Protein AF-A0A6G6K6W7-F1 (afdb_monomer_lite)

Radius of gyration: 17.59 Å; chains: 1; bounding box: 42×27×46 Å

Secondary structure (DSSP, 8-state):
--HHHHHHHHHHHHHTT--EEEE--BPPPHHHHHHHHHHHTSPPPHHHHHHHHHT-BT-EEEEEPTTT--EEEEEPPPHHHHHHHHHHHHHHHHHHHHHTTT-HHHHHHHHHHTTEEEEEE-SSSSEEEEEETTT--EEEEETTGGG-GGGGG-EEESSHHHHHHHHGGGTTPPPB-TTS-B--HHHHHTT--SB----GGGS-GGG-------

Foldseek 3Di:
DQVVLLVLLQVLCVVLVWHKDKDAAAADDPVVQVVLCVLLVARDDPQNNCCCRPRHFPIKMWIADPPPRDIDIDFWHGSVCQNVLSVVLLVVLVVQCVVVVVPPLSVVLSVQSSQWGFTADFDPASWGWTQRRVQQFTAIDHPPCVVQVQLSQETAGSHPSRNSNLCSQQSVAAWADPVGHGDGVVNVSSPDGHYDDSDCSRGDPSSGDPPPDD

Structure (mmCIF, N/CA/C/O backbone):
data_AF-A0A6G6K6W7-F1
#
_entry.id   AF-A0A6G6K6W7-F1
#
loop_
_atom_site.group_PDB
_atom_site.id
_atom_site.type_symbol
_atom_site.label_atom_id
_atom_site.label_alt_id
_atom_site.label_comp_id
_atom_site.label_asym_id
_atom_site.label_entity_id
_atom_site.label_seq_id
_atom_site.pdbx_PDB_ins_code
_atom_site.Cartn_x
_atom_site.Cartn_y
_atom_site.Cartn_z
_atom_site.occupancy
_atom_site.B_iso_or_equiv
_atom_site.auth_seq_id
_atom_site.auth_comp_id
_atom_site.auth_asym_id
_atom_site.auth_atom_id
_atom_site.pdbx_PDB_model_num
ATOM 1 N N . MET A 1 1 ? -16.291 -4.662 0.331 1.00 87.19 1 MET A N 1
ATOM 2 C CA . MET A 1 1 ? -16.871 -3.875 1.429 1.00 87.19 1 MET A CA 1
ATOM 3 C C . MET A 1 1 ? -15.844 -3.817 2.538 1.00 87.19 1 MET A C 1
ATOM 5 O O . MET A 1 1 ? -15.543 -4.861 3.109 1.00 87.19 1 MET A O 1
ATOM 9 N N . TYR A 1 2 ? -15.255 -2.645 2.743 1.00 93.69 2 TYR A N 1
ATOM 10 C CA . TYR A 1 2 ? -14.164 -2.352 3.667 1.00 93.69 2 TYR A CA 1
ATOM 11 C C . TYR A 1 2 ? -14.642 -1.709 4.971 1.00 93.69 2 TYR A C 1
ATOM 13 O O . TYR A 1 2 ? -14.068 -1.983 6.025 1.00 93.69 2 TYR A O 1
ATOM 21 N N . LEU A 1 3 ? -15.714 -0.910 4.929 1.00 91.56 3 LEU A N 1
ATOM 22 C CA . LEU A 1 3 ? -16.216 -0.164 6.088 1.00 91.56 3 LEU A CA 1
ATOM 23 C C . LEU A 1 3 ? -16.461 -1.038 7.338 1.00 91.56 3 LEU A C 1
ATOM 25 O O . LEU A 1 3 ? -16.072 -0.617 8.427 1.00 91.56 3 LEU A O 1
ATOM 29 N N . PRO A 1 4 ? -16.993 -2.279 7.232 1.00 94.12 4 PRO A N 1
ATOM 30 C CA . PRO A 1 4 ? -17.193 -3.130 8.405 1.00 94.12 4 PRO A CA 1
ATOM 31 C C . PRO A 1 4 ? -15.915 -3.444 9.199 1.00 94.12 4 PRO A C 1
ATOM 33 O O . PRO A 1 4 ? -16.001 -3.685 10.403 1.00 94.12 4 PRO A O 1
ATOM 36 N N . TYR A 1 5 ? -14.740 -3.451 8.557 1.00 94.75 5 TYR A N 1
ATOM 37 C CA . TYR A 1 5 ? -13.463 -3.696 9.235 1.00 94.75 5 TYR A CA 1
ATOM 38 C C . TYR A 1 5 ? -13.049 -2.504 10.104 1.00 94.75 5 TYR A C 1
ATOM 40 O O . TYR A 1 5 ? -12.635 -2.697 11.248 1.00 94.75 5 TYR A O 1
ATOM 48 N N . PHE A 1 6 ? -13.220 -1.286 9.588 1.00 94.81 6 PHE A N 1
ATOM 49 C CA . PHE A 1 6 ? -12.933 -0.044 10.308 1.00 94.81 6 PHE A CA 1
ATOM 50 C C . PHE A 1 6 ? -13.916 0.183 11.454 1.00 94.81 6 PHE A C 1
ATOM 52 O O . PHE A 1 6 ? -13.496 0.424 12.583 1.00 94.81 6 PHE A O 1
ATOM 59 N N . ASP A 1 7 ? -15.211 -0.026 11.213 1.00 94.19 7 ASP A N 1
ATOM 60 C CA . ASP A 1 7 ? -16.241 0.018 12.255 1.00 94.19 7 ASP A CA 1
ATOM 61 C C . ASP A 1 7 ? -15.946 -0.961 13.399 1.00 94.19 7 ASP A C 1
ATOM 63 O O . ASP A 1 7 ? -16.126 -0.637 14.575 1.00 94.19 7 ASP A O 1
ATOM 67 N N . ALA A 1 8 ? -15.526 -2.186 13.069 1.00 94.25 8 ALA A N 1
ATOM 68 C CA . ALA A 1 8 ? -15.216 -3.200 14.071 1.00 94.25 8 ALA A CA 1
ATOM 69 C C . ALA A 1 8 ? -13.984 -2.824 14.905 1.00 94.25 8 ALA A C 1
ATOM 71 O O . ALA A 1 8 ? -13.989 -3.056 16.117 1.00 94.25 8 ALA A O 1
ATOM 72 N N . ALA A 1 9 ? -12.959 -2.241 14.276 1.00 94.00 9 ALA A N 1
ATOM 73 C CA . ALA A 1 9 ? -11.779 -1.726 14.962 1.00 94.00 9 ALA A CA 1
ATOM 74 C C . ALA A 1 9 ? -12.131 -0.533 15.868 1.00 94.00 9 ALA A C 1
ATOM 76 O O . ALA A 1 9 ? -11.807 -0.574 17.053 1.00 94.00 9 ALA A O 1
ATOM 77 N N . SER A 1 10 ? -12.882 0.458 15.367 1.00 94.00 10 SER A N 1
ATOM 78 C CA . SER A 1 10 ? -13.323 1.633 16.144 1.00 94.00 10 SER A CA 1
ATOM 79 C C . SER A 1 10 ? -14.094 1.216 17.392 1.00 94.00 10 SER A C 1
ATOM 81 O O . SER A 1 10 ? -13.732 1.567 18.511 1.00 94.00 10 SER A O 1
ATOM 83 N N . ARG A 1 11 ? -15.096 0.338 17.240 1.00 94.31 11 ARG A N 1
ATOM 84 C CA . ARG A 1 11 ? -15.881 -0.161 18.383 1.00 94.31 11 ARG A CA 1
ATOM 85 C C . ARG A 1 11 ? -15.040 -0.928 19.399 1.00 94.31 11 ARG A C 1
ATOM 87 O O . ARG A 1 11 ? -15.410 -0.978 20.571 1.00 94.31 11 ARG A O 1
ATOM 94 N N . PHE A 1 12 ? -13.982 -1.610 18.964 1.00 93.38 12 PHE A N 1
ATOM 95 C CA . PHE A 1 12 ? -13.078 -2.295 19.883 1.00 93.38 12 PHE A CA 1
ATOM 96 C C . PHE A 1 12 ? -12.219 -1.291 20.659 1.00 93.38 12 PHE A C 1
ATOM 98 O O . PHE A 1 12 ? -12.150 -1.395 21.883 1.00 93.38 12 PHE A O 1
ATOM 105 N N . LEU A 1 13 ? -11.628 -0.305 19.978 1.00 90.75 13 LEU A N 1
ATOM 106 C CA . LEU A 1 13 ? -10.843 0.759 20.610 1.00 90.75 13 LEU A CA 1
ATOM 107 C C . LEU A 1 13 ? -11.689 1.543 21.622 1.00 90.75 13 LEU A C 1
ATOM 109 O O . LEU A 1 13 ? -11.300 1.662 22.784 1.00 90.75 13 LEU A O 1
ATOM 113 N N . GLU A 1 14 ? -12.902 1.945 21.238 1.00 92.00 14 GLU A N 1
ATOM 114 C CA . GLU A 1 14 ? -13.843 2.658 22.109 1.00 92.00 14 GLU A CA 1
ATOM 115 C C . GLU A 1 14 ? -14.190 1.858 23.375 1.00 92.00 14 GLU A C 1
ATOM 117 O O . GLU A 1 14 ? -14.193 2.403 24.481 1.00 92.00 14 GLU A O 1
ATOM 122 N N . LYS A 1 15 ? -14.439 0.545 23.251 1.00 91.69 15 LYS A N 1
ATOM 123 C CA . LYS A 1 15 ? -14.686 -0.345 24.406 1.00 91.69 15 LYS A CA 1
ATOM 124 C C . LYS A 1 15 ? -13.481 -0.461 25.335 1.00 91.69 15 LYS A C 1
ATOM 126 O O . LYS A 1 15 ? -13.661 -0.685 26.530 1.00 91.69 15 LYS A O 1
ATOM 131 N N . SER A 1 16 ? -12.283 -0.313 24.785 1.00 88.00 16 SER A N 1
ATOM 132 C CA . SER A 1 16 ? -11.017 -0.305 25.517 1.00 88.00 16 SER A CA 1
ATOM 133 C C . SER A 1 16 ? -10.668 1.077 26.085 1.00 88.00 16 SER A C 1
ATOM 135 O O . SER A 1 16 ? -9.621 1.229 26.710 1.00 88.00 16 SER A O 1
ATOM 137 N N . GLY A 1 17 ? -11.540 2.078 25.910 1.00 90.12 17 GLY A N 1
ATOM 138 C CA . GLY A 1 17 ? -11.331 3.440 26.402 1.00 90.12 17 GLY A CA 1
ATOM 139 C C . GLY A 1 17 ? -10.381 4.276 25.542 1.00 90.12 17 GLY A C 1
ATOM 140 O O . GLY A 1 17 ? -9.878 5.285 26.027 1.00 90.12 17 GLY A O 1
ATOM 141 N N . ILE A 1 18 ? -10.135 3.864 24.296 1.00 89.12 18 ILE A N 1
ATOM 142 C CA . ILE A 1 18 ? -9.300 4.571 23.322 1.00 89.12 18 ILE A CA 1
ATOM 143 C C . ILE A 1 18 ? -10.234 5.225 22.297 1.00 89.12 18 ILE A C 1
ATOM 145 O O . ILE A 1 18 ? -10.876 4.509 21.525 1.00 89.12 18 ILE A O 1
ATOM 149 N N . PRO A 1 19 ? -10.366 6.561 22.286 1.00 90.94 19 PRO A N 1
ATOM 150 C CA . PRO A 1 19 ? -11.133 7.249 21.258 1.00 90.94 19 PRO A CA 1
ATOM 151 C C . PRO A 1 19 ? -10.517 7.023 19.875 1.00 90.94 19 PRO A C 1
ATOM 153 O O . PRO A 1 19 ? -9.296 7.054 19.717 1.00 90.94 19 PRO A O 1
ATOM 156 N N . SER A 1 20 ? -11.372 6.835 18.874 1.00 93.19 20 SER A N 1
ATOM 157 C CA . SER A 1 20 ? -10.973 6.779 17.472 1.00 93.19 20 SER A CA 1
ATOM 158 C C . SER A 1 20 ? -11.905 7.615 16.609 1.00 93.19 20 SER A C 1
ATOM 160 O O . SER A 1 20 ? -13.090 7.762 16.906 1.00 93.19 20 SER A O 1
ATOM 162 N N . GLU A 1 21 ? -11.366 8.144 15.519 1.00 94.38 21 GLU A N 1
ATOM 163 C CA . GLU A 1 21 ? -12.087 8.945 14.539 1.00 94.38 21 GLU A CA 1
ATOM 164 C C . GLU A 1 21 ? -11.977 8.298 13.161 1.00 94.38 21 GLU A C 1
ATOM 166 O O . GLU A 1 21 ? -10.911 7.822 12.774 1.00 94.38 21 GLU A O 1
ATOM 171 N N . ILE A 1 22 ? -13.079 8.289 12.412 1.00 94.12 22 ILE A N 1
ATOM 172 C CA . ILE A 1 22 ? -13.100 7.861 11.013 1.00 94.12 22 ILE A CA 1
ATOM 173 C C . ILE A 1 22 ? -13.471 9.068 10.161 1.00 94.12 22 ILE A C 1
ATOM 175 O O . ILE A 1 22 ? -14.560 9.632 10.294 1.00 94.12 22 ILE A O 1
ATOM 179 N N . HIS A 1 23 ? -12.574 9.422 9.252 1.00 93.94 23 HIS A N 1
ATOM 180 C CA . HIS A 1 23 ? -12.752 10.474 8.266 1.00 93.94 23 HIS A CA 1
ATOM 181 C C . HIS A 1 23 ? -12.979 9.813 6.916 1.00 93.94 23 HIS A C 1
ATOM 183 O O . HIS A 1 23 ? -12.077 9.188 6.365 1.00 93.94 23 HIS A O 1
ATOM 189 N N . ASN A 1 24 ? -14.200 9.918 6.391 1.00 90.62 24 ASN A N 1
ATOM 190 C CA . ASN A 1 24 ? -14.495 9.419 5.053 1.00 90.62 24 ASN A CA 1
ATOM 191 C C . ASN A 1 24 ? -14.016 10.406 3.995 1.00 90.62 24 ASN A C 1
ATOM 193 O O . ASN A 1 24 ? -14.149 11.623 4.145 1.00 90.62 24 ASN A O 1
ATOM 197 N N . GLY A 1 25 ? -13.513 9.846 2.906 1.00 89.38 25 GLY A N 1
ATOM 198 C CA . GLY A 1 25 ? -13.094 10.589 1.743 1.00 89.38 25 GLY A CA 1
ATOM 199 C C . GLY A 1 25 ? -14.235 10.921 0.789 1.00 89.38 25 GLY A C 1
ATOM 200 O O . GLY A 1 25 ? -15.391 10.517 0.962 1.00 89.38 25 GLY A O 1
ATOM 201 N N . ARG A 1 26 ? -13.899 11.616 -0.298 1.00 92.38 26 ARG A N 1
ATOM 202 C CA . ARG A 1 26 ? -14.822 11.772 -1.428 1.00 92.38 26 ARG A CA 1
ATOM 203 C C . ARG A 1 26 ? -14.839 10.476 -2.232 1.00 92.38 26 ARG A C 1
ATOM 205 O O . ARG A 1 26 ? -13.821 10.097 -2.798 1.00 92.38 26 ARG A O 1
ATOM 212 N N . GLN A 1 27 ? -15.988 9.814 -2.310 1.00 94.00 27 GLN A N 1
ATOM 213 C CA . GLN A 1 27 ? -16.146 8.614 -3.136 1.00 94.00 27 GLN A CA 1
ATOM 214 C C . GLN A 1 27 ? -15.837 8.917 -4.607 1.00 94.00 27 GLN A C 1
ATOM 216 O O . GLN A 1 27 ? -16.330 9.908 -5.157 1.00 94.00 27 GLN A O 1
ATOM 221 N N . LEU A 1 28 ? -15.029 8.060 -5.233 1.00 94.62 28 LEU A N 1
ATOM 222 C CA . LEU A 1 28 ? -14.698 8.189 -6.650 1.00 94.62 28 LEU A CA 1
ATOM 223 C C . LEU A 1 28 ? -15.815 7.630 -7.526 1.00 94.62 28 LEU A C 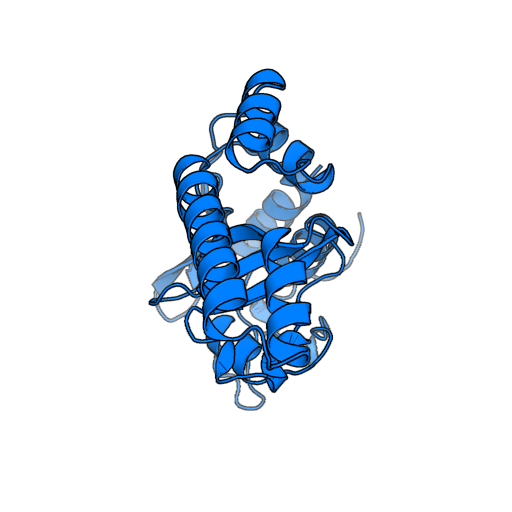1
ATOM 225 O O . LEU A 1 28 ? -16.327 6.533 -7.299 1.00 94.62 28 LEU A O 1
ATOM 229 N N . ALA A 1 29 ? -16.143 8.344 -8.593 1.00 95.19 29 ALA A N 1
ATOM 230 C CA . ALA A 1 29 ? -16.978 7.822 -9.662 1.00 95.19 29 ALA A CA 1
ATOM 231 C C . ALA A 1 29 ? -16.179 6.910 -10.614 1.00 95.19 29 ALA A C 1
ATOM 233 O O . ALA A 1 29 ? -14.955 6.971 -10.708 1.00 95.19 29 ALA A O 1
ATOM 234 N N . GLU A 1 30 ? -16.883 6.084 -11.396 1.00 95.94 30 GLU A N 1
ATOM 235 C CA . GLU A 1 30 ? -16.256 5.157 -12.356 1.00 95.94 30 GLU A CA 1
ATOM 236 C C . GLU A 1 30 ? -15.369 5.867 -13.396 1.00 95.94 30 GLU A C 1
ATOM 238 O O . GLU A 1 30 ? -14.349 5.325 -13.812 1.00 95.94 30 GLU A O 1
ATOM 243 N N . HIS A 1 31 ? -15.734 7.082 -13.818 1.00 96.56 31 HIS A N 1
ATOM 244 C CA . HIS A 1 31 ? -14.917 7.843 -14.766 1.00 96.56 31 HIS A CA 1
ATOM 245 C C . HIS A 1 31 ? -13.582 8.288 -14.153 1.00 96.56 31 HIS A C 1
ATOM 247 O O . HIS A 1 31 ? -12.568 8.224 -14.830 1.00 96.56 31 HIS A O 1
ATOM 253 N N . GLU A 1 32 ? -13.550 8.618 -12.862 1.00 96.19 32 GLU A N 1
ATOM 254 C CA . GLU A 1 32 ? -12.322 9.032 -12.172 1.00 96.19 32 GLU A CA 1
ATOM 255 C C . GLU A 1 32 ? -11.353 7.859 -11.995 1.00 96.19 32 GLU A C 1
ATOM 257 O O . GLU A 1 32 ? -10.141 8.023 -12.107 1.00 96.19 32 GLU A O 1
ATOM 262 N N . LEU A 1 33 ? -11.877 6.644 -11.795 1.00 96.38 33 LEU A N 1
ATOM 263 C CA . LEU A 1 33 ? -11.064 5.425 -11.823 1.00 96.38 33 LEU A CA 1
ATOM 264 C C . LEU A 1 33 ? -10.473 5.162 -13.214 1.00 96.38 33 LEU A C 1
ATOM 266 O O . LEU A 1 33 ? -9.340 4.695 -13.323 1.00 96.38 33 LEU A O 1
ATOM 270 N N . LYS A 1 34 ? -11.218 5.469 -14.285 1.00 97.00 34 LYS A N 1
ATOM 271 C CA . LYS A 1 34 ? -10.709 5.384 -15.666 1.00 97.00 34 LYS A CA 1
ATOM 272 C C . LYS A 1 34 ? -9.651 6.445 -15.940 1.00 97.00 34 LYS A C 1
ATOM 274 O O . LYS A 1 34 ? -8.676 6.146 -16.628 1.00 97.00 34 LYS A O 1
ATOM 279 N N . ASP A 1 35 ? -9.812 7.641 -15.386 1.00 96.81 35 ASP A N 1
ATOM 280 C CA . ASP A 1 35 ? -8.821 8.711 -15.487 1.00 96.81 35 ASP A CA 1
ATOM 281 C C . ASP A 1 35 ? -7.533 8.321 -14.750 1.00 96.81 35 ASP A C 1
ATOM 283 O O . ASP A 1 35 ? -6.452 8.428 -15.327 1.00 96.81 35 ASP A O 1
ATOM 287 N N . LEU A 1 36 ? -7.637 7.757 -13.539 1.00 95.88 36 LEU A N 1
ATOM 288 C CA . LEU A 1 36 ? -6.498 7.195 -12.804 1.00 95.88 36 LEU A CA 1
ATOM 289 C C . LEU A 1 36 ? -5.810 6.075 -13.600 1.00 95.88 36 LEU A C 1
ATOM 291 O O . LEU A 1 36 ? -4.593 6.099 -13.777 1.00 95.88 36 LEU A O 1
ATOM 295 N N . SER A 1 37 ? -6.592 5.128 -14.128 1.00 97.31 37 SER A N 1
ATOM 296 C CA . SER A 1 37 ? -6.093 4.034 -14.971 1.00 97.31 37 SER A CA 1
ATOM 297 C C . SER A 1 37 ? -5.332 4.554 -16.190 1.00 97.31 37 SER A C 1
ATOM 299 O O . SER A 1 37 ? -4.245 4.075 -16.507 1.00 97.31 37 SER A O 1
ATOM 301 N N . SER A 1 38 ? -5.883 5.571 -16.856 1.00 97.62 38 SER A N 1
ATOM 302 C CA . SER A 1 38 ? -5.291 6.176 -18.051 1.00 97.62 38 SER A CA 1
ATOM 303 C C . SER A 1 38 ? -4.033 6.977 -17.723 1.00 97.62 38 SER A C 1
ATOM 305 O O . SER A 1 38 ? -3.071 6.920 -18.484 1.00 97.62 38 SER A O 1
ATOM 307 N N . CYS A 1 39 ? -4.028 7.690 -16.593 1.00 97.19 39 CYS A N 1
ATOM 308 C CA . CYS A 1 39 ? -2.883 8.454 -16.100 1.00 97.19 39 CYS A CA 1
ATOM 309 C C . CYS A 1 39 ? -1.683 7.538 -15.839 1.00 97.19 39 CYS A C 1
ATOM 311 O O . CYS A 1 39 ? -0.595 7.766 -16.366 1.00 97.19 39 CYS A O 1
ATOM 313 N N . LEU A 1 40 ? -1.909 6.453 -15.095 1.00 96.81 40 LEU A N 1
ATOM 314 C CA . LEU A 1 40 ? -0.869 5.483 -14.759 1.00 96.81 40 LEU A CA 1
ATOM 315 C C . LEU A 1 40 ? -0.571 4.511 -15.911 1.00 96.81 40 LEU A C 1
ATOM 317 O O . LEU A 1 40 ? 0.436 3.812 -15.885 1.00 96.81 40 LEU A O 1
ATOM 321 N N . GLY A 1 41 ? -1.439 4.414 -16.920 1.00 97.19 41 GLY A N 1
ATOM 322 C CA . GLY A 1 41 ? -1.337 3.383 -17.955 1.00 97.19 41 GLY A CA 1
ATOM 323 C C . GLY A 1 41 ? -1.447 1.959 -17.391 1.00 97.19 41 GLY A C 1
ATOM 324 O O . GLY A 1 41 ? -0.847 1.035 -17.940 1.00 97.19 41 GLY A O 1
ATOM 325 N N . LEU A 1 42 ? -2.178 1.790 -16.285 1.00 97.00 42 LEU A N 1
ATOM 326 C CA . LEU A 1 42 ? -2.366 0.531 -15.562 1.00 97.00 42 LEU A CA 1
ATOM 327 C C . LEU A 1 42 ? -3.854 0.275 -15.333 1.00 97.00 42 LEU A C 1
ATOM 329 O O . LEU A 1 42 ? -4.628 1.207 -15.130 1.00 97.00 42 LEU A O 1
ATOM 333 N N . GLU A 1 43 ? -4.264 -0.990 -15.322 1.00 95.88 43 GLU A N 1
ATOM 334 C CA . GLU A 1 43 ? -5.604 -1.356 -14.865 1.00 95.88 43 GLU A CA 1
ATOM 335 C C . GLU A 1 43 ? -5.677 -1.219 -13.340 1.00 95.88 43 GLU A C 1
ATOM 337 O O . GLU A 1 43 ? -4.799 -1.703 -12.624 1.00 95.88 43 GLU A O 1
ATOM 342 N N . ILE A 1 44 ? -6.718 -0.554 -12.835 1.00 95.56 44 ILE A N 1
ATOM 343 C CA . ILE A 1 44 ? -6.924 -0.412 -11.391 1.00 95.56 44 ILE A CA 1
ATOM 344 C C . ILE A 1 44 ? -7.453 -1.737 -10.839 1.00 95.56 44 ILE A C 1
ATOM 346 O O . ILE A 1 44 ? -8.527 -2.172 -11.266 1.00 95.56 44 ILE A O 1
ATOM 350 N N . PRO A 1 45 ? -6.762 -2.374 -9.873 1.00 95.00 45 PRO A N 1
ATOM 351 C CA . PRO A 1 45 ? -7.234 -3.616 -9.278 1.00 95.00 45 PRO A CA 1
ATOM 352 C C . PRO A 1 45 ? -8.635 -3.456 -8.686 1.00 95.00 45 PRO A C 1
ATOM 354 O O . PRO A 1 45 ? -8.932 -2.452 -8.035 1.00 95.00 45 PRO A O 1
ATOM 357 N N . GLY A 1 46 ? -9.487 -4.472 -8.855 1.00 94.25 46 GLY A N 1
ATOM 358 C CA . GLY A 1 46 ? -10.885 -4.412 -8.415 1.00 94.25 46 GLY A CA 1
ATOM 359 C C . GLY A 1 46 ? -11.051 -4.090 -6.925 1.00 94.25 46 GLY A C 1
ATOM 360 O O . GLY A 1 46 ? -11.954 -3.348 -6.555 1.00 94.25 46 GLY A O 1
ATOM 361 N N . ASP A 1 47 ? -10.150 -4.580 -6.073 1.00 93.56 47 ASP A N 1
ATOM 362 C CA . ASP A 1 47 ? -10.158 -4.268 -4.642 1.00 93.56 47 ASP A CA 1
ATOM 363 C C . ASP A 1 47 ? -9.833 -2.789 -4.354 1.00 93.56 47 ASP A C 1
ATOM 365 O O . ASP A 1 47 ? -10.507 -2.170 -3.531 1.00 93.56 47 ASP A O 1
ATOM 369 N N . LEU A 1 48 ? -8.876 -2.187 -5.075 1.00 94.94 48 LEU A N 1
ATOM 370 C CA . LEU A 1 48 ? -8.578 -0.753 -4.960 1.00 94.94 48 LEU A CA 1
ATOM 371 C C . LEU A 1 48 ? -9.747 0.097 -5.469 1.00 94.94 48 LEU A C 1
ATOM 373 O O . LEU A 1 48 ? -10.129 1.069 -4.822 1.00 94.94 48 LEU A O 1
ATOM 377 N N . ALA A 1 49 ? -10.363 -0.299 -6.586 1.00 95.50 49 ALA A N 1
ATOM 378 C CA . ALA A 1 49 ? -11.557 0.361 -7.106 1.00 95.50 49 ALA A CA 1
ATOM 379 C C . ALA A 1 49 ? -12.704 0.340 -6.083 1.00 95.50 49 ALA A C 1
ATOM 381 O O . ALA A 1 49 ? -13.287 1.384 -5.798 1.00 95.50 49 ALA A O 1
ATOM 382 N N . VAL A 1 50 ? -12.981 -0.822 -5.476 1.00 95.06 50 VAL A N 1
ATOM 383 C CA . VAL A 1 50 ? -13.998 -0.954 -4.420 1.00 95.06 50 VAL A CA 1
ATOM 384 C C . VAL A 1 50 ? -13.659 -0.072 -3.222 1.00 95.06 50 VAL A C 1
ATOM 386 O O . VAL A 1 50 ? -14.549 0.604 -2.715 1.00 95.06 50 VAL A O 1
ATOM 389 N N . TYR A 1 51 ? -12.396 -0.036 -2.787 1.00 95.19 51 TYR A N 1
ATOM 390 C CA . TYR A 1 51 ? -11.972 0.817 -1.676 1.00 95.19 51 TYR A CA 1
ATOM 391 C C . TYR A 1 51 ? -12.249 2.297 -1.967 1.00 95.19 51 TYR A C 1
ATOM 393 O O . TYR A 1 51 ? -12.918 2.970 -1.184 1.00 95.19 51 TYR A O 1
ATOM 401 N N . LEU A 1 52 ? -11.781 2.799 -3.113 1.00 94.94 52 LEU A N 1
ATOM 402 C CA . LEU A 1 52 ? -11.910 4.207 -3.505 1.00 94.94 52 LEU A CA 1
ATOM 403 C C . LEU A 1 52 ? -13.369 4.624 -3.756 1.00 94.94 52 LEU A C 1
ATOM 405 O O . LEU A 1 52 ? -13.738 5.774 -3.521 1.00 94.94 52 LEU A O 1
ATOM 409 N N . GLN A 1 53 ? -14.216 3.704 -4.215 1.00 95.06 53 GLN A N 1
ATOM 410 C CA . GLN A 1 53 ? -15.649 3.950 -4.403 1.00 95.06 53 GLN A CA 1
ATOM 411 C C . GLN A 1 53 ? -16.435 3.915 -3.090 1.00 95.06 53 GLN A C 1
ATOM 413 O O . GLN A 1 53 ? -17.432 4.619 -2.956 1.00 95.06 53 GLN A O 1
ATOM 418 N N . GLU A 1 54 ? -16.019 3.092 -2.128 1.00 94.44 54 GLU A N 1
ATOM 419 C CA . GLU A 1 54 ? -16.729 2.909 -0.861 1.00 94.44 54 GLU A CA 1
ATOM 420 C C . GLU A 1 54 ? -16.314 3.939 0.191 1.00 94.44 54 GLU A C 1
ATOM 422 O O . GLU A 1 54 ? -17.172 4.610 0.766 1.00 94.44 54 GLU A O 1
ATOM 427 N N . LEU A 1 55 ? -15.010 4.058 0.439 1.00 92.81 55 LEU A N 1
ATOM 428 C CA . LEU A 1 55 ? -14.436 4.859 1.524 1.00 92.81 55 LEU A CA 1
ATOM 429 C C . LEU A 1 55 ? -13.983 6.246 1.064 1.00 92.81 55 LEU A C 1
ATOM 431 O O . LEU A 1 55 ? -13.987 7.190 1.852 1.00 92.81 55 LEU A O 1
ATOM 435 N N . GLY A 1 56 ? -13.660 6.372 -0.223 1.00 88.38 56 GLY A N 1
ATOM 436 C CA . GLY A 1 56 ? -13.303 7.635 -0.850 1.00 88.38 56 GLY A CA 1
ATOM 437 C C . GLY A 1 56 ? -11.838 8.039 -0.720 1.00 88.38 56 GLY A C 1
ATOM 438 O O . GLY A 1 56 ? -11.056 7.478 0.047 1.00 88.38 56 GLY A O 1
ATOM 439 N N . ASP A 1 57 ? -11.499 9.053 -1.506 1.00 88.00 57 ASP A N 1
ATOM 440 C CA . ASP A 1 57 ? -10.217 9.749 -1.515 1.00 88.00 57 ASP A CA 1
ATOM 441 C C . ASP A 1 57 ? -9.959 10.479 -0.192 1.00 88.00 57 ASP A C 1
ATOM 443 O O . ASP A 1 57 ? -10.773 11.314 0.213 1.00 88.00 57 ASP A O 1
ATOM 447 N N . GLY A 1 58 ? -8.836 10.178 0.463 1.00 82.81 58 GLY A N 1
ATOM 448 C CA . GLY A 1 58 ? -8.470 10.764 1.752 1.00 82.81 58 GLY A CA 1
ATOM 449 C C . GLY A 1 58 ? -9.142 10.101 2.957 1.00 82.81 58 GLY A C 1
ATOM 450 O O . GLY A 1 58 ? -9.181 10.697 4.034 1.00 82.81 58 GLY A O 1
ATOM 451 N N . PHE A 1 59 ? -9.678 8.882 2.799 1.00 93.62 59 PHE A N 1
ATOM 452 C CA . PHE A 1 59 ? -10.141 8.096 3.940 1.00 93.62 59 PHE A CA 1
ATOM 453 C C . PHE A 1 59 ? -9.019 7.908 4.968 1.00 93.62 59 PHE A C 1
ATOM 455 O O . PHE A 1 59 ? -7.919 7.475 4.617 1.00 93.62 59 PHE A O 1
ATOM 462 N N . SER A 1 60 ? -9.325 8.123 6.247 1.00 93.38 60 SER A N 1
ATOM 463 C CA . SER A 1 60 ? -8.441 7.736 7.346 1.00 93.38 60 SER A CA 1
ATOM 464 C C . SER A 1 60 ? -9.213 7.314 8.593 1.00 93.38 60 SER A C 1
ATOM 466 O O . SER A 1 60 ? -10.304 7.805 8.876 1.00 93.38 60 SER A O 1
ATOM 468 N N . MET A 1 61 ? -8.620 6.406 9.357 1.00 94.25 61 MET A N 1
ATOM 469 C CA . MET A 1 61 ? -8.996 6.079 10.723 1.00 94.25 61 MET A CA 1
ATOM 470 C C . MET A 1 61 ? -7.846 6.489 11.636 1.00 94.25 61 MET A C 1
ATOM 472 O O . MET A 1 61 ? -6.716 6.065 11.412 1.00 94.25 61 MET A O 1
ATOM 476 N N . GLN A 1 62 ? -8.135 7.291 12.655 1.00 92.94 62 GLN A N 1
ATOM 477 C CA . GLN A 1 62 ? -7.141 7.857 13.564 1.00 92.94 62 GLN A CA 1
ATOM 478 C C . GLN A 1 62 ? -7.462 7.498 15.014 1.00 92.94 62 GLN A C 1
ATOM 480 O O . GLN A 1 62 ? -8.633 7.418 15.385 1.00 92.94 62 GLN A O 1
ATOM 485 N N . TRP A 1 63 ? -6.442 7.268 15.834 1.00 90.50 63 TRP A N 1
ATOM 486 C CA . TRP A 1 63 ? -6.586 7.014 17.270 1.00 90.50 63 TRP A CA 1
ATOM 487 C C . TRP A 1 63 ? -5.298 7.370 18.011 1.00 90.50 63 TRP A C 1
ATOM 489 O O . TRP A 1 63 ? -4.223 7.431 17.418 1.00 90.50 63 TRP A O 1
ATOM 499 N N . GLU A 1 64 ? -5.391 7.584 19.319 1.00 84.94 64 GLU A N 1
ATOM 500 C CA . GLU A 1 64 ? -4.210 7.798 20.158 1.00 84.94 64 GLU A CA 1
ATOM 501 C C . GLU A 1 64 ? -3.663 6.464 20.677 1.00 84.94 64 GLU A C 1
ATOM 503 O O . GLU A 1 64 ? -4.408 5.619 21.187 1.00 84.94 64 GLU A O 1
ATOM 508 N N . LEU A 1 65 ? -2.346 6.266 20.591 1.00 75.12 65 LEU A N 1
ATOM 509 C CA . LEU A 1 65 ? -1.692 5.127 21.231 1.00 75.12 65 LEU A CA 1
ATOM 510 C C . LEU A 1 65 ? -1.789 5.248 22.750 1.00 75.12 65 LEU A C 1
ATOM 512 O O . LEU A 1 65 ? -1.350 6.228 23.363 1.00 75.12 65 LEU A O 1
ATOM 516 N N . ALA A 1 66 ? -2.328 4.199 23.370 1.00 69.19 66 ALA A N 1
ATOM 517 C CA . ALA A 1 66 ? -2.493 4.142 24.811 1.00 69.19 66 ALA A CA 1
ATOM 518 C C . ALA A 1 66 ? -1.135 4.293 25.519 1.00 69.19 66 ALA A C 1
ATOM 520 O O . ALA A 1 66 ? -0.239 3.464 25.372 1.00 69.19 66 ALA A O 1
ATOM 521 N N . GLY A 1 67 ? -1.006 5.348 26.324 1.00 68.88 67 GLY A N 1
ATOM 522 C CA . GLY A 1 67 ? 0.162 5.605 27.168 1.00 68.88 67 GLY A CA 1
ATOM 523 C C . GLY A 1 67 ? 1.201 6.564 26.584 1.00 68.88 67 GLY A C 1
ATOM 524 O O . GLY A 1 67 ? 1.890 7.201 27.379 1.00 68.88 67 GLY A O 1
ATOM 525 N N . SER A 1 68 ? 1.294 6.722 25.257 1.00 73.50 68 SER A N 1
ATOM 526 C CA . SER A 1 68 ? 2.165 7.743 24.647 1.00 73.50 68 SER A CA 1
ATOM 527 C C . SER A 1 68 ? 1.408 9.014 24.261 1.00 73.50 68 SER A C 1
ATOM 529 O O . SER A 1 68 ? 1.969 10.102 24.366 1.00 73.50 68 SER A O 1
ATOM 531 N N . GLY A 1 69 ? 0.126 8.889 23.889 1.00 75.31 69 GLY A N 1
ATOM 532 C CA . GLY A 1 69 ? -0.670 9.999 23.355 1.00 75.31 69 GLY A CA 1
ATOM 533 C C . GLY A 1 69 ? -0.327 10.348 21.904 1.00 75.31 69 GLY A C 1
ATOM 534 O O . GLY A 1 69 ? -0.795 11.363 21.397 1.00 75.31 69 GLY A O 1
ATOM 535 N N . ASP A 1 70 ? 0.490 9.530 21.235 1.00 80.50 70 ASP A N 1
ATOM 536 C CA . ASP A 1 70 ? 0.817 9.735 19.827 1.00 80.50 70 ASP A CA 1
ATOM 537 C C . ASP A 1 70 ? -0.395 9.400 18.958 1.00 80.50 70 ASP A C 1
ATOM 539 O O . ASP A 1 70 ? -1.006 8.337 19.107 1.00 80.50 70 ASP A O 1
ATOM 543 N N . LEU A 1 71 ? -0.718 10.299 18.030 1.00 82.81 71 LEU A N 1
ATOM 544 C CA . LEU A 1 71 ? -1.765 10.075 17.044 1.00 82.81 71 LEU A CA 1
ATOM 545 C C . LEU A 1 71 ? -1.263 9.100 15.977 1.00 82.81 71 LEU A C 1
ATOM 547 O O . LEU A 1 71 ? -0.288 9.378 15.277 1.00 82.81 71 LEU A O 1
ATOM 551 N N . VAL A 1 72 ? -1.959 7.980 15.828 1.00 84.75 72 VAL A N 1
ATOM 552 C CA . VAL A 1 72 ? -1.739 7.001 14.762 1.00 84.75 72 VAL A CA 1
ATOM 553 C C . VAL A 1 72 ? -2.879 7.093 13.767 1.00 84.75 72 VAL A C 1
ATOM 555 O O . VAL A 1 72 ? -4.019 7.373 14.133 1.00 84.75 72 VAL A O 1
ATOM 558 N N . SER A 1 73 ? -2.555 6.874 12.497 1.00 87.31 73 SER A N 1
ATOM 559 C CA . SER A 1 73 ? -3.508 6.903 11.398 1.00 87.31 73 SER A CA 1
ATOM 560 C C . SER A 1 73 ? -3.303 5.696 10.496 1.00 87.31 73 SER A C 1
ATOM 562 O O . SER A 1 73 ? -2.173 5.351 10.155 1.00 87.31 73 SER A O 1
ATOM 564 N N . PHE A 1 74 ? -4.406 5.100 10.063 1.00 90.69 74 PHE A N 1
ATOM 565 C CA . PHE A 1 74 ? -4.447 4.195 8.927 1.00 90.69 74 PHE A CA 1
ATOM 566 C C . PHE A 1 74 ? -5.336 4.805 7.850 1.00 90.69 74 PHE A C 1
ATOM 568 O O . PHE A 1 74 ? -6.491 5.141 8.102 1.00 90.69 74 PHE A O 1
ATOM 575 N N . GLY A 1 75 ? -4.839 4.884 6.626 1.00 90.38 75 GLY A N 1
ATOM 576 C CA . GLY A 1 75 ? -5.602 5.342 5.473 1.00 90.38 75 GLY A CA 1
ATOM 577 C C . GLY A 1 75 ? -4.845 5.039 4.194 1.00 90.38 75 GLY A C 1
ATOM 578 O O . GLY A 1 75 ? -3.639 4.800 4.236 1.00 90.38 75 GLY A O 1
ATOM 579 N N . LEU A 1 76 ? -5.550 5.029 3.064 1.00 90.06 76 LEU A N 1
ATOM 580 C CA . LEU A 1 76 ? -4.849 5.053 1.785 1.00 90.06 76 LEU A CA 1
ATOM 581 C C . LEU A 1 76 ? -4.425 6.483 1.474 1.00 90.06 76 LEU A C 1
ATOM 583 O O . LEU A 1 76 ? -5.086 7.437 1.895 1.00 90.06 76 LEU A O 1
ATOM 587 N N . SER A 1 77 ? -3.341 6.612 0.718 1.00 91.19 77 SER A N 1
ATOM 588 C CA . SER A 1 77 ? -2.890 7.895 0.202 1.00 91.19 77 SER A CA 1
ATOM 589 C C . SER A 1 77 ? -4.018 8.575 -0.589 1.00 91.19 77 SER A C 1
ATOM 591 O O . SER A 1 77 ? -4.783 7.893 -1.285 1.00 91.19 77 SER A O 1
ATOM 593 N N . PRO A 1 78 ? -4.135 9.908 -0.504 1.00 91.56 78 PRO A N 1
ATOM 594 C CA . PRO A 1 78 ? -4.983 10.683 -1.392 1.00 91.56 78 PRO A CA 1
ATOM 595 C C . PRO A 1 78 ? -4.756 10.340 -2.869 1.00 91.56 78 PRO A C 1
ATOM 597 O O . PRO A 1 78 ? -3.652 9.990 -3.279 1.00 91.56 78 PRO A O 1
ATOM 600 N N . LEU A 1 79 ? -5.785 10.488 -3.700 1.00 92.94 79 LEU A N 1
ATOM 601 C CA . LEU A 1 79 ? -5.746 10.160 -5.125 1.00 92.94 79 LEU A CA 1
ATOM 602 C C . LEU A 1 79 ? -4.630 10.908 -5.860 1.00 92.94 79 LEU A C 1
ATOM 604 O O . LEU A 1 79 ? -3.996 10.333 -6.741 1.00 92.94 79 LEU A O 1
ATOM 608 N N . VAL A 1 80 ? -4.404 12.175 -5.499 1.00 92.56 80 VAL A N 1
ATOM 609 C CA . VAL A 1 80 ? -3.317 12.987 -6.063 1.00 92.56 80 VAL A CA 1
ATOM 610 C C . VAL A 1 80 ? -1.950 12.380 -5.747 1.00 92.56 80 VAL A C 1
ATOM 612 O O . VAL A 1 80 ? -1.134 12.242 -6.649 1.00 92.56 80 VAL A O 1
ATOM 615 N N . ASP A 1 81 ? -1.751 11.894 -4.523 1.00 92.81 81 ASP A N 1
ATOM 616 C CA . ASP A 1 81 ? -0.498 11.265 -4.109 1.00 92.81 81 ASP A CA 1
ATOM 617 C C . ASP A 1 81 ? -0.326 9.902 -4.798 1.00 92.81 81 ASP A C 1
ATOM 619 O O . ASP A 1 81 ? 0.748 9.597 -5.304 1.00 92.81 81 ASP A O 1
ATOM 623 N N . ILE A 1 82 ? -1.400 9.108 -4.928 1.00 94.50 82 ILE A N 1
ATOM 624 C CA . ILE A 1 82 ? -1.379 7.850 -5.701 1.00 94.50 82 ILE A CA 1
ATOM 625 C C . ILE A 1 82 ? -0.943 8.105 -7.155 1.00 94.50 82 ILE A C 1
ATOM 627 O O . ILE A 1 82 ? -0.196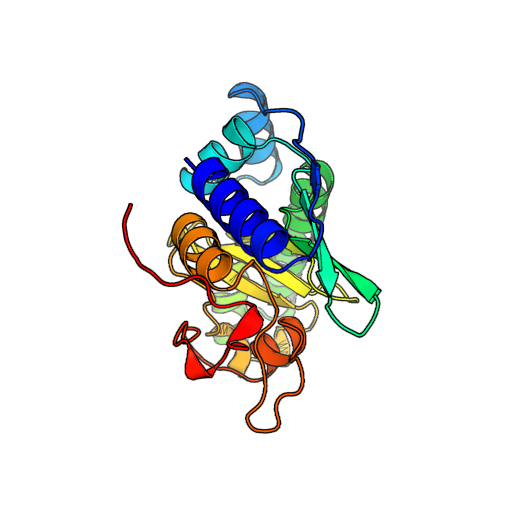 7.310 -7.732 1.00 94.50 82 ILE A O 1
ATOM 631 N N . GLN A 1 83 ? -1.425 9.192 -7.766 1.00 95.44 83 GLN A N 1
ATOM 632 C CA . GLN A 1 83 ? -1.066 9.574 -9.134 1.00 95.44 83 GLN A CA 1
ATOM 633 C C . GLN A 1 83 ? 0.391 10.018 -9.235 1.00 95.44 83 GLN A C 1
ATOM 635 O O . GLN A 1 83 ? 1.130 9.481 -10.063 1.00 95.44 83 GLN A O 1
ATOM 640 N N . ASP A 1 84 ? 0.790 10.981 -8.408 1.00 95.31 84 ASP A N 1
ATOM 641 C CA . ASP A 1 84 ? 2.113 11.595 -8.467 1.00 95.31 84 ASP A CA 1
ATOM 642 C C . ASP A 1 84 ? 3.209 10.571 -8.143 1.00 95.31 84 ASP A C 1
ATOM 644 O O . ASP A 1 84 ? 4.158 10.416 -8.919 1.00 95.31 84 ASP A O 1
ATOM 648 N N . GLU A 1 85 ? 3.035 9.789 -7.076 1.00 94.81 85 GLU A N 1
ATOM 649 C CA . GLU A 1 85 ? 3.988 8.746 -6.688 1.00 94.81 85 GLU A CA 1
ATOM 650 C C . GLU A 1 85 ? 3.982 7.581 -7.685 1.00 94.81 85 GLU A C 1
ATOM 652 O O . GLU A 1 85 ? 5.034 7.065 -8.063 1.00 94.81 85 GLU A O 1
ATOM 657 N N . GLY A 1 86 ? 2.816 7.202 -8.222 1.00 95.62 86 GLY A N 1
ATOM 658 C CA . GLY A 1 86 ? 2.727 6.160 -9.247 1.00 95.62 86 GLY A CA 1
ATOM 659 C C . GLY A 1 86 ? 3.502 6.525 -10.516 1.00 95.62 86 GLY A C 1
ATOM 660 O O . GLY A 1 86 ? 4.269 5.713 -11.048 1.00 95.62 86 GLY A O 1
ATOM 661 N N . LEU A 1 87 ? 3.365 7.768 -10.983 1.00 96.56 87 LEU A N 1
ATOM 662 C CA . LEU A 1 87 ? 4.142 8.290 -12.110 1.00 96.56 87 LEU A CA 1
ATOM 663 C C . LEU A 1 87 ? 5.636 8.373 -11.780 1.00 96.56 87 LEU A C 1
ATOM 665 O O . LEU A 1 87 ? 6.469 8.044 -12.634 1.00 96.56 87 LEU A O 1
ATOM 669 N N . TRP A 1 88 ? 5.985 8.773 -10.555 1.00 95.12 88 TRP A N 1
ATOM 670 C CA . TRP A 1 88 ? 7.370 8.825 -10.096 1.00 95.12 88 TRP A CA 1
ATOM 671 C C . TRP A 1 88 ? 8.027 7.437 -10.089 1.00 95.12 88 TRP A C 1
ATOM 673 O O . TRP A 1 88 ? 9.091 7.274 -10.697 1.00 95.12 88 TRP A O 1
ATOM 683 N N . ILE A 1 89 ? 7.378 6.412 -9.521 1.00 94.88 89 ILE A N 1
ATOM 684 C CA . ILE A 1 89 ? 7.865 5.020 -9.542 1.00 94.88 89 ILE A CA 1
ATOM 685 C C . ILE A 1 89 ? 8.090 4.563 -10.985 1.00 94.88 89 ILE A C 1
ATOM 687 O O . ILE A 1 89 ? 9.155 4.032 -11.314 1.00 94.88 89 ILE A O 1
ATOM 691 N N . GLN A 1 90 ? 7.118 4.778 -11.877 1.00 96.19 90 GLN A N 1
ATOM 692 C CA . GLN A 1 90 ? 7.245 4.375 -13.280 1.00 96.19 90 GLN A CA 1
ATOM 693 C C . GLN A 1 90 ? 8.415 5.064 -13.979 1.00 96.19 90 GLN A C 1
ATOM 695 O O . GLN A 1 90 ? 9.150 4.418 -14.734 1.00 96.19 90 GLN A O 1
ATOM 700 N N . GLN A 1 91 ? 8.614 6.356 -13.724 1.00 96.25 91 GLN A N 1
ATOM 701 C CA . GLN A 1 91 ? 9.746 7.103 -14.257 1.00 96.25 91 GLN A CA 1
ATOM 702 C C . GLN A 1 91 ? 11.076 6.541 -13.732 1.00 96.25 91 GLN A C 1
ATOM 704 O O . GLN A 1 91 ? 11.964 6.240 -14.535 1.00 96.25 91 GLN A O 1
ATOM 709 N N . GLN A 1 92 ? 11.187 6.287 -12.424 1.00 95.12 92 GLN A N 1
ATOM 710 C CA . GLN A 1 92 ? 12.363 5.654 -11.811 1.00 95.12 92 GLN A CA 1
ATOM 711 C C . GLN A 1 92 ? 12.666 4.274 -12.413 1.00 95.12 92 GLN A C 1
ATOM 713 O O . GLN A 1 92 ? 13.831 3.926 -12.646 1.00 95.12 92 GLN A O 1
ATOM 718 N N . MET A 1 93 ? 11.635 3.477 -12.706 1.00 96.56 93 MET A N 1
ATOM 719 C CA . MET A 1 93 ? 11.814 2.165 -13.330 1.00 96.56 93 MET A CA 1
ATOM 720 C C . MET A 1 93 ? 12.295 2.289 -14.778 1.00 96.56 93 MET A C 1
ATOM 722 O O . MET A 1 93 ? 13.219 1.575 -15.166 1.00 96.56 93 MET A O 1
ATOM 726 N N . ARG A 1 94 ? 11.751 3.219 -15.576 1.00 96.88 94 ARG A N 1
ATOM 727 C CA . ARG A 1 94 ? 12.212 3.466 -16.960 1.00 96.88 94 ARG A CA 1
ATOM 728 C C . ARG A 1 94 ? 13.671 3.916 -17.012 1.00 96.88 94 ARG A C 1
ATOM 730 O O . ARG A 1 94 ? 14.436 3.434 -17.851 1.00 96.88 94 ARG A O 1
ATOM 737 N N . GLU A 1 95 ? 14.067 4.800 -16.102 1.00 96.31 95 GLU A N 1
ATOM 738 C CA . GLU A 1 95 ? 15.461 5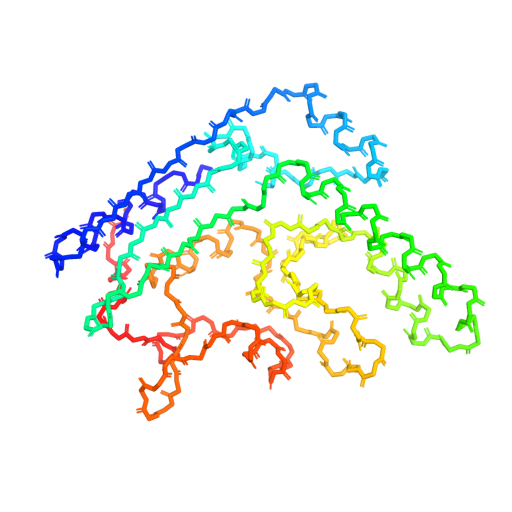.225 -15.956 1.00 96.31 95 GLU A CA 1
ATOM 739 C C . GLU A 1 95 ? 16.354 4.037 -15.596 1.00 96.31 95 GLU A C 1
ATOM 741 O O . GLU A 1 95 ? 17.363 3.802 -16.261 1.00 96.31 95 GLU A O 1
ATOM 746 N N . THR A 1 96 ? 15.932 3.225 -14.624 1.00 95.75 96 THR A N 1
ATOM 747 C CA . THR A 1 96 ? 16.653 2.017 -14.196 1.00 95.75 96 THR A CA 1
ATOM 748 C C . THR A 1 96 ? 16.831 1.012 -15.337 1.00 95.75 96 THR A C 1
ATOM 750 O O . THR A 1 96 ? 17.915 0.457 -15.502 1.00 95.75 96 THR A O 1
ATOM 753 N N . LEU A 1 97 ? 15.808 0.806 -16.170 1.00 96.69 97 LEU A N 1
ATOM 754 C CA . LEU A 1 97 ? 15.888 -0.083 -17.336 1.00 96.69 97 LEU A CA 1
ATOM 755 C C . LEU A 1 97 ? 16.907 0.386 -18.380 1.00 96.69 97 LEU A C 1
ATOM 757 O O . LEU A 1 97 ? 17.419 -0.434 -19.140 1.00 96.69 97 LEU A O 1
ATOM 761 N N . THR A 1 98 ? 17.208 1.684 -18.407 1.00 95.56 98 THR A N 1
ATOM 762 C CA . THR A 1 98 ? 18.213 2.262 -19.304 1.00 95.56 98 THR A CA 1
ATOM 763 C C . THR A 1 98 ? 19.609 2.184 -18.688 1.00 95.56 98 THR A C 1
ATOM 765 O O . THR A 1 98 ? 20.558 1.788 -19.359 1.00 95.56 98 THR A O 1
ATOM 768 N N . THR A 1 99 ? 19.747 2.539 -17.408 1.00 95.75 99 THR A N 1
ATOM 769 C CA . THR A 1 99 ? 21.048 2.631 -16.723 1.00 95.75 99 THR A CA 1
ATOM 770 C C . THR A 1 99 ? 21.612 1.280 -16.290 1.00 95.75 99 THR A C 1
ATOM 772 O O . THR A 1 99 ? 22.829 1.133 -16.212 1.00 95.75 99 THR A O 1
ATOM 775 N N . HIS A 1 100 ? 20.757 0.283 -16.054 1.00 94.06 100 HIS A N 1
ATOM 776 C CA . HIS A 1 100 ? 21.139 -1.056 -15.592 1.00 94.06 100 HIS A CA 1
ATOM 777 C C . HIS A 1 100 ? 20.764 -2.157 -16.594 1.00 94.06 100 HIS A C 1
ATOM 779 O O . HIS A 1 100 ? 20.515 -3.290 -16.194 1.00 94.06 100 HIS A O 1
ATOM 785 N N . ALA A 1 101 ? 20.730 -1.849 -17.895 1.00 93.25 101 ALA A N 1
ATOM 786 C CA . ALA A 1 101 ? 20.272 -2.767 -18.946 1.00 93.25 101 ALA A CA 1
ATOM 787 C C . ALA A 1 101 ? 20.995 -4.135 -18.976 1.00 93.25 101 ALA A C 1
ATOM 789 O O . ALA A 1 101 ? 20.437 -5.112 -19.474 1.00 93.25 101 ALA A O 1
ATOM 790 N N . GLU A 1 102 ? 22.219 -4.211 -18.443 1.00 96.19 102 GLU A N 1
ATOM 791 C CA . GLU A 1 102 ? 23.028 -5.436 -18.381 1.00 96.19 102 GLU A CA 1
ATOM 792 C C . GLU A 1 102 ? 22.792 -6.277 -17.109 1.00 96.19 102 GLU A C 1
ATOM 794 O O . GLU A 1 102 ? 23.133 -7.461 -17.089 1.00 96.19 102 GLU A O 1
ATOM 799 N N . ASP A 1 103 ? 22.178 -5.718 -16.059 1.00 95.94 103 ASP A N 1
ATOM 800 C CA . ASP A 1 103 ? 21.838 -6.459 -14.838 1.00 95.94 103 ASP A CA 1
ATOM 801 C C . ASP A 1 103 ? 20.441 -7.077 -14.974 1.00 95.94 103 ASP A C 1
ATOM 803 O O . ASP A 1 103 ? 19.413 -6.437 -14.742 1.00 95.94 103 ASP A O 1
ATOM 807 N N . ALA A 1 104 ? 20.404 -8.353 -15.360 1.00 95.50 104 ALA A N 1
ATOM 808 C CA . ALA A 1 104 ? 19.160 -9.069 -15.623 1.00 95.50 104 ALA A CA 1
ATOM 809 C C . ALA A 1 104 ? 18.207 -9.126 -14.414 1.00 95.50 104 ALA A C 1
ATOM 811 O O . ALA A 1 104 ? 16.988 -9.149 -14.603 1.00 95.50 104 ALA A O 1
ATOM 812 N N . GLU A 1 105 ? 18.730 -9.147 -13.184 1.00 94.94 105 GLU A N 1
ATOM 813 C CA . GLU A 1 105 ? 17.898 -9.194 -11.979 1.00 94.94 105 GLU A CA 1
ATOM 814 C C . GLU A 1 105 ? 17.248 -7.841 -11.708 1.00 94.94 105 GLU A C 1
ATOM 816 O O . GLU A 1 105 ? 16.033 -7.789 -11.506 1.00 94.94 105 GLU A O 1
ATOM 821 N N . ILE A 1 106 ? 18.031 -6.759 -11.780 1.00 95.50 106 ILE A N 1
ATOM 822 C CA . ILE A 1 106 ? 17.517 -5.388 -11.650 1.00 95.50 106 ILE A CA 1
ATOM 823 C C . ILE A 1 106 ? 16.511 -5.097 -12.761 1.00 95.50 106 ILE A C 1
ATOM 825 O O . ILE A 1 106 ? 15.445 -4.555 -12.489 1.00 95.50 106 ILE A O 1
ATOM 829 N N . VAL A 1 107 ? 16.796 -5.489 -14.005 1.00 96.31 107 VAL A N 1
ATOM 830 C CA . VAL A 1 107 ? 15.875 -5.292 -15.136 1.00 96.31 107 VAL A CA 1
ATOM 831 C C . VAL A 1 107 ? 14.562 -6.038 -14.920 1.00 96.31 107 VAL A C 1
ATOM 833 O O . VAL A 1 107 ? 13.493 -5.495 -15.207 1.00 96.31 107 VAL A O 1
ATOM 836 N N . ARG A 1 108 ? 14.612 -7.280 -14.428 1.00 95.25 108 ARG A N 1
ATOM 837 C CA . ARG A 1 108 ? 13.406 -8.063 -14.128 1.00 95.25 108 ARG A CA 1
ATOM 838 C C . ARG A 1 108 ? 12.576 -7.396 -13.033 1.00 95.25 108 ARG A C 1
ATOM 840 O O . ARG A 1 108 ? 11.368 -7.264 -13.205 1.00 95.25 108 ARG A O 1
ATOM 847 N N . GLU A 1 109 ? 13.211 -6.969 -11.946 1.00 95.31 109 GLU A N 1
ATOM 848 C CA . GLU A 1 109 ? 12.504 -6.336 -10.832 1.00 95.31 109 GLU A CA 1
ATOM 849 C C . GLU A 1 109 ? 11.968 -4.948 -11.206 1.00 95.31 109 GLU A C 1
ATOM 851 O O . GLU A 1 109 ? 10.811 -4.651 -10.921 1.00 95.31 109 GLU A O 1
ATOM 856 N N . ALA A 1 110 ? 12.738 -4.136 -11.935 1.00 96.44 110 ALA A N 1
ATOM 857 C CA . ALA A 1 110 ? 12.273 -2.852 -12.455 1.00 96.44 110 ALA A CA 1
ATOM 858 C C . ALA A 1 110 ? 11.043 -3.028 -13.352 1.00 96.44 110 ALA A C 1
ATOM 860 O O . ALA A 1 110 ? 10.069 -2.292 -13.213 1.00 96.44 110 ALA A O 1
ATOM 8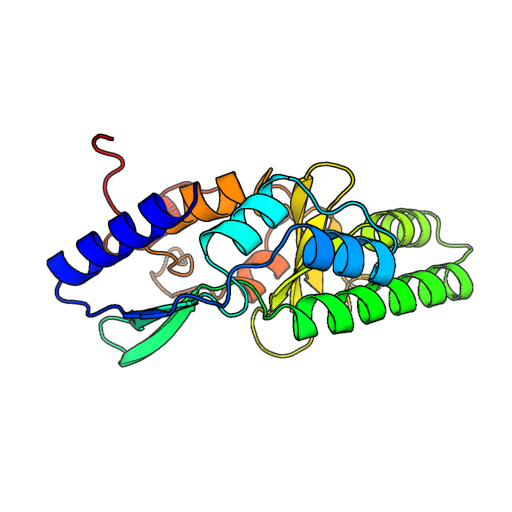61 N N . LYS A 1 111 ? 11.045 -4.041 -14.235 1.00 96.31 111 LYS A N 1
ATOM 862 C CA . LYS A 1 111 ? 9.874 -4.360 -15.065 1.00 96.31 111 LYS A CA 1
ATOM 863 C C . LYS A 1 111 ? 8.655 -4.714 -14.227 1.00 96.31 111 LYS A C 1
ATOM 865 O O . LYS A 1 111 ? 7.573 -4.241 -14.547 1.00 96.31 111 LYS A O 1
ATOM 870 N N . ARG A 1 112 ? 8.826 -5.511 -13.168 1.00 95.56 112 ARG A N 1
ATOM 871 C CA . ARG A 1 112 ? 7.734 -5.844 -12.244 1.00 95.56 112 ARG A CA 1
ATOM 872 C C . ARG A 1 112 ? 7.186 -4.585 -11.567 1.00 95.56 112 ARG A C 1
ATOM 874 O O . ARG A 1 112 ? 5.989 -4.337 -11.626 1.00 95.56 112 ARG A O 1
ATOM 881 N N . ARG A 1 113 ? 8.067 -3.741 -11.025 1.00 95.75 113 ARG A N 1
ATOM 882 C CA . ARG A 1 113 ? 7.706 -2.503 -10.313 1.00 95.75 113 ARG A CA 1
ATOM 883 C C . ARG A 1 113 ? 7.047 -1.433 -11.188 1.00 95.75 113 ARG A C 1
ATOM 885 O O . ARG A 1 113 ? 6.364 -0.572 -10.653 1.00 95.75 113 ARG A O 1
ATOM 892 N N . MET A 1 114 ? 7.168 -1.488 -12.520 1.00 96.06 114 MET A N 1
ATOM 893 C CA . MET A 1 114 ? 6.385 -0.610 -13.415 1.00 96.06 114 MET A CA 1
ATOM 894 C C . MET A 1 114 ? 4.870 -0.829 -13.302 1.00 96.06 114 MET A C 1
ATOM 896 O O . MET A 1 114 ? 4.095 0.033 -13.712 1.00 96.06 114 MET A O 1
ATOM 900 N N . HIS A 1 115 ? 4.460 -1.985 -12.781 1.00 96.44 115 HIS A N 1
ATOM 901 C CA . HIS A 1 115 ? 3.069 -2.385 -12.611 1.00 96.44 115 HIS A CA 1
ATOM 902 C C . HIS A 1 115 ? 2.548 -2.126 -11.195 1.00 96.44 115 HIS A C 1
ATOM 904 O O . HIS A 1 115 ? 1.496 -2.651 -10.833 1.00 96.44 115 HIS A O 1
ATOM 910 N N . TRP A 1 116 ? 3.283 -1.371 -10.378 1.00 96.81 116 TRP A N 1
ATOM 911 C CA . TRP A 1 116 ? 2.925 -1.106 -8.990 1.00 96.81 116 TRP A CA 1
ATOM 912 C C . TRP A 1 116 ? 2.188 0.226 -8.857 1.00 96.81 116 TRP A C 1
ATOM 914 O O . TRP A 1 116 ? 2.581 1.221 -9.462 1.00 96.81 116 TRP A O 1
ATOM 924 N N . ILE A 1 117 ? 1.128 0.236 -8.051 1.00 97.25 117 ILE A N 1
ATOM 925 C CA . ILE A 1 117 ? 0.357 1.433 -7.698 1.00 97.25 117 ILE A CA 1
ATOM 926 C C . ILE A 1 117 ? 0.598 1.715 -6.213 1.00 97.25 117 ILE A C 1
ATOM 928 O O . ILE A 1 117 ? 0.231 0.861 -5.401 1.00 97.25 117 ILE A O 1
ATOM 932 N N . PRO A 1 118 ? 1.196 2.851 -5.822 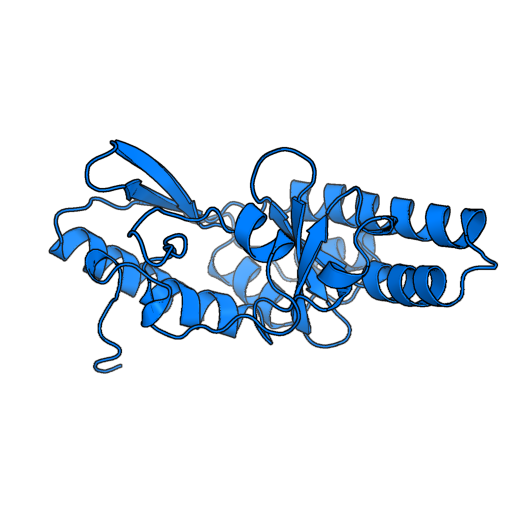1.00 95.75 118 PRO A N 1
ATOM 933 C CA . PRO A 1 118 ? 1.337 3.196 -4.414 1.00 95.75 118 PRO A CA 1
ATOM 934 C C . PRO A 1 118 ? -0.043 3.438 -3.810 1.00 95.75 118 PRO A C 1
ATOM 936 O O . PRO A 1 118 ? -0.909 4.050 -4.428 1.00 95.75 118 PRO A O 1
ATOM 939 N N . ILE A 1 119 ? -0.272 2.896 -2.619 1.00 94.69 119 ILE A N 1
ATOM 940 C CA . ILE A 1 119 ? -1.563 2.992 -1.931 1.00 94.69 119 ILE A CA 1
ATOM 941 C C . ILE A 1 119 ? -1.441 3.573 -0.528 1.00 94.69 119 ILE A C 1
ATOM 943 O O . ILE A 1 119 ? -2.446 4.013 0.015 1.00 94.69 119 ILE A O 1
ATOM 947 N N . MET A 1 120 ? -0.251 3.573 0.072 1.00 92.31 120 MET A N 1
ATOM 948 C CA . MET A 1 120 ? -0.025 4.109 1.413 1.00 92.31 120 MET A CA 1
ATOM 949 C C . MET A 1 120 ? 1.445 4.484 1.577 1.00 92.31 120 MET A C 1
ATOM 951 O O . MET A 1 120 ? 2.309 3.617 1.450 1.00 92.31 120 MET A O 1
ATOM 955 N N . GLY A 1 121 ? 1.725 5.745 1.898 1.00 89.25 121 GLY A N 1
ATOM 956 C CA . GLY A 1 121 ? 3.052 6.164 2.350 1.00 89.25 121 GLY A CA 1
ATOM 957 C C . GLY A 1 121 ? 3.315 5.686 3.779 1.00 89.25 121 GLY A C 1
ATOM 958 O O . GLY A 1 121 ? 2.433 5.779 4.635 1.00 89.25 121 GLY A O 1
ATOM 959 N N . ILE A 1 122 ? 4.515 5.171 4.046 1.00 82.50 122 ILE A N 1
ATOM 960 C CA . ILE A 1 122 ? 4.923 4.708 5.377 1.00 82.50 122 ILE A CA 1
ATOM 961 C C . ILE A 1 122 ? 6.257 5.330 5.793 1.00 82.50 122 ILE A C 1
ATOM 963 O O . ILE A 1 122 ? 7.287 5.115 5.168 1.00 82.50 122 ILE A O 1
ATOM 967 N N . GLY A 1 123 ? 6.245 6.092 6.888 1.00 71.12 123 GLY A N 1
ATOM 968 C CA . GLY A 1 123 ? 7.441 6.759 7.406 1.00 71.12 123 GLY A CA 1
ATOM 969 C C . GLY A 1 123 ? 7.887 7.974 6.583 1.00 71.12 123 GLY A C 1
ATOM 970 O O . GLY A 1 123 ? 7.100 8.596 5.872 1.00 71.12 123 GLY A O 1
ATOM 971 N N . GLU A 1 124 ? 9.162 8.333 6.719 1.00 66.31 124 GLU A N 1
ATOM 972 C CA . GLU A 1 124 ? 9.792 9.458 6.022 1.00 66.31 124 GLU A CA 1
ATOM 973 C C . GLU A 1 124 ? 10.825 8.910 5.021 1.00 66.31 124 GLU A C 1
ATOM 975 O O . GLU A 1 124 ? 11.741 8.197 5.424 1.00 66.31 124 GLU A O 1
ATOM 980 N N . GLY A 1 125 ? 10.719 9.246 3.725 1.00 69.62 125 GLY A N 1
ATOM 981 C CA . GLY A 1 125 ? 11.775 8.926 2.740 1.00 69.62 125 GLY A CA 1
ATOM 982 C C . GLY A 1 125 ? 11.375 8.156 1.472 1.00 69.62 125 GLY A C 1
ATOM 983 O O . GLY A 1 125 ? 12.235 7.507 0.867 1.00 69.62 125 GLY A O 1
ATOM 984 N N . GLY A 1 126 ? 10.112 8.230 1.039 1.00 79.56 126 GLY A N 1
ATOM 985 C CA . GLY A 1 126 ? 9.654 7.572 -0.199 1.00 79.56 126 GLY A CA 1
ATOM 986 C C . GLY A 1 126 ? 9.531 6.054 -0.049 1.00 79.56 126 GLY A C 1
ATOM 987 O O . GLY A 1 126 ? 9.946 5.290 -0.923 1.00 79.56 126 GLY A O 1
ATOM 988 N N . GLN A 1 127 ? 9.060 5.626 1.119 1.00 89.25 127 GLN A N 1
ATOM 989 C CA . GLN A 1 127 ? 8.739 4.245 1.449 1.00 89.25 127 GLN A CA 1
ATOM 990 C C . GLN A 1 127 ? 7.226 4.089 1.414 1.00 89.25 127 GLN A C 1
ATOM 992 O O . GLN A 1 127 ? 6.491 4.904 1.974 1.00 89.25 127 GLN A O 1
ATOM 997 N N . GLU A 1 128 ? 6.758 3.054 0.735 1.00 92.69 128 GLU A N 1
ATOM 998 C CA . GLU A 1 128 ? 5.348 2.927 0.399 1.00 92.69 128 GLU A CA 1
ATOM 999 C C . GLU A 1 128 ? 4.918 1.468 0.406 1.00 92.69 128 GLU A C 1
ATOM 1001 O O . GLU A 1 128 ? 5.683 0.562 0.061 1.00 92.69 128 GLU A O 1
ATOM 1006 N N . PHE A 1 129 ? 3.653 1.238 0.732 1.00 94.12 129 PHE A N 1
ATOM 1007 C CA . PHE A 1 129 ? 2.976 0.032 0.296 1.00 94.12 129 PHE A CA 1
ATOM 1008 C C . PHE A 1 129 ? 2.352 0.263 -1.070 1.00 94.12 129 PHE A C 1
ATOM 1010 O O . PHE A 1 129 ? 1.628 1.236 -1.290 1.00 94.12 129 PHE A O 1
ATOM 1017 N N . CYS A 1 130 ? 2.613 -0.667 -1.979 1.00 96.44 130 CYS A N 1
ATOM 1018 C CA . CYS A 1 130 ? 2.095 -0.644 -3.335 1.00 96.44 130 CYS A CA 1
ATOM 1019 C C . CYS A 1 130 ? 1.257 -1.889 -3.612 1.00 96.44 130 CYS A C 1
ATOM 1021 O O . CYS A 1 130 ? 1.553 -2.970 -3.108 1.00 96.44 130 CYS A O 1
ATOM 1023 N N . LEU A 1 131 ? 0.253 -1.758 -4.471 1.00 97.38 131 LEU A N 1
ATOM 1024 C CA . LEU A 1 131 ? -0.410 -2.888 -5.107 1.00 97.38 131 LEU A CA 1
ATOM 1025 C C . LEU A 1 131 ? 0.319 -3.268 -6.388 1.00 97.38 131 LEU A C 1
ATOM 1027 O O . LEU A 1 131 ? 0.432 -2.449 -7.299 1.00 97.38 131 LEU A O 1
ATOM 1031 N N . ASP A 1 132 ? 0.759 -4.516 -6.482 1.00 96.38 132 ASP A N 1
ATOM 1032 C CA . ASP A 1 132 ? 1.248 -5.092 -7.729 1.00 96.38 132 ASP A CA 1
ATOM 1033 C C . ASP A 1 132 ? 0.049 -5.491 -8.598 1.00 96.38 132 ASP A C 1
ATOM 1035 O O . ASP A 1 132 ? -0.697 -6.416 -8.278 1.00 96.38 132 ASP A O 1
ATOM 1039 N N . THR A 1 133 ? -0.167 -4.787 -9.709 1.00 96.25 133 THR A N 1
ATOM 1040 C CA . THR A 1 133 ? -1.313 -5.052 -10.599 1.00 96.25 133 THR A CA 1
ATOM 1041 C C . THR A 1 133 ? -1.218 -6.395 -11.329 1.00 96.25 133 THR A C 1
ATOM 1043 O O . THR A 1 133 ? -2.215 -6.846 -11.890 1.00 96.25 133 THR A O 1
ATOM 1046 N N . SER A 1 134 ? -0.057 -7.062 -11.317 1.00 93.00 134 SER A N 1
ATOM 1047 C CA . SER A 1 134 ? 0.125 -8.356 -11.985 1.00 93.00 134 SER A CA 1
ATOM 1048 C C . SER A 1 134 ? -0.444 -9.542 -11.201 1.00 93.00 134 SER A C 1
ATOM 1050 O O . SER A 1 134 ? -0.895 -10.510 -11.815 1.00 93.00 134 SER A O 1
ATOM 1052 N N . ASP A 1 135 ? -0.450 -9.472 -9.866 1.00 93.38 135 ASP A N 1
ATOM 1053 C CA . ASP A 1 135 ? -0.945 -10.539 -8.984 1.00 93.38 135 ASP A CA 1
ATOM 1054 C C . ASP A 1 135 ? -1.957 -10.056 -7.923 1.00 93.38 135 ASP A C 1
ATOM 1056 O O . ASP A 1 135 ? -2.602 -10.879 -7.276 1.00 93.38 135 ASP A O 1
ATOM 1060 N N . GLY A 1 136 ? -2.142 -8.741 -7.778 1.00 94.31 136 GLY A N 1
ATOM 1061 C CA . GLY A 1 136 ? -3.042 -8.109 -6.813 1.00 94.31 136 GLY A CA 1
ATOM 1062 C C . GLY A 1 136 ? -2.469 -7.966 -5.400 1.00 94.31 136 GLY A C 1
ATOM 1063 O O . GLY A 1 136 ? -3.170 -7.461 -4.522 1.00 94.31 136 GLY A O 1
ATOM 1064 N N . SER A 1 137 ? -1.226 -8.389 -5.167 1.00 95.94 137 SER A N 1
ATOM 1065 C CA . SER A 1 137 ? -0.601 -8.397 -3.844 1.00 95.94 137 SER A CA 1
ATOM 1066 C C . SER A 1 137 ? -0.153 -7.012 -3.382 1.00 95.94 137 SER A C 1
ATOM 1068 O O . SER A 1 137 ? 0.141 -6.124 -4.181 1.00 95.94 137 SER A O 1
ATOM 1070 N N . VAL A 1 138 ? -0.069 -6.834 -2.063 1.00 96.50 138 VAL A N 1
ATOM 1071 C CA . VAL A 1 138 ? 0.497 -5.643 -1.427 1.00 96.50 138 VAL A CA 1
ATOM 1072 C C . VAL A 1 138 ? 1.981 -5.879 -1.157 1.00 96.50 138 VAL A C 1
ATOM 1074 O O . VAL A 1 138 ? 2.354 -6.805 -0.432 1.00 96.50 138 VAL A O 1
ATOM 1077 N N . ARG A 1 139 ? 2.830 -5.027 -1.726 1.00 94.88 139 ARG A N 1
ATOM 1078 C CA . ARG A 1 139 ? 4.296 -5.095 -1.681 1.00 94.88 139 ARG A CA 1
ATOM 1079 C C . ARG A 1 139 ? 4.878 -3.847 -1.031 1.00 94.88 139 ARG A C 1
ATOM 1081 O O . ARG A 1 139 ? 4.227 -2.808 -0.977 1.00 94.88 139 ARG A O 1
ATOM 1088 N N . PHE A 1 140 ? 6.118 -3.952 -0.565 1.00 93.31 140 PHE A N 1
ATOM 1089 C CA . PHE A 1 140 ? 6.875 -2.819 -0.039 1.00 93.31 140 PHE A CA 1
ATOM 1090 C C . PHE A 1 140 ? 7.779 -2.211 -1.115 1.00 93.31 140 PHE A C 1
ATOM 1092 O O . PHE A 1 140 ? 8.586 -2.902 -1.752 1.00 93.31 140 PHE A O 1
ATOM 1099 N N . HIS A 1 141 ? 7.645 -0.905 -1.312 1.00 92.00 141 HIS A N 1
ATOM 1100 C CA . HIS A 1 141 ? 8.522 -0.092 -2.134 1.00 92.00 141 HIS A CA 1
ATOM 1101 C C . HIS A 1 141 ? 9.386 0.811 -1.254 1.00 92.00 141 HIS A C 1
ATOM 1103 O O . HIS A 1 141 ? 8.921 1.378 -0.273 1.00 92.00 141 HIS A O 1
ATOM 1109 N N . GLN A 1 142 ? 10.649 0.965 -1.646 1.00 89.88 142 GLN A N 1
ATOM 1110 C CA . GLN A 1 142 ? 11.586 1.901 -1.039 1.00 89.88 142 GLN A CA 1
ATOM 1111 C C . GLN A 1 142 ? 12.438 2.534 -2.138 1.00 89.88 142 GLN A C 1
ATOM 1113 O O . GLN A 1 142 ? 12.823 1.862 -3.101 1.00 89.88 142 GLN A O 1
ATOM 1118 N N . SER A 1 143 ? 12.768 3.812 -1.979 1.00 86.00 143 SER A N 1
ATOM 1119 C CA . SER A 1 143 ? 13.492 4.609 -2.979 1.00 86.00 143 SER A CA 1
ATOM 1120 C C . SER A 1 143 ? 14.875 4.043 -3.353 1.00 86.00 143 SER A C 1
ATOM 1122 O O . SER A 1 143 ? 15.301 4.135 -4.505 1.00 86.00 143 SER A O 1
ATOM 1124 N N . TYR A 1 144 ? 15.550 3.364 -2.424 1.00 87.44 144 TYR A N 1
ATOM 1125 C CA . TYR A 1 144 ? 16.874 2.747 -2.605 1.00 87.44 144 TYR A CA 1
ATOM 1126 C C . TYR A 1 144 ? 16.821 1.217 -2.805 1.00 87.44 144 TYR A C 1
ATOM 1128 O O . TYR A 1 144 ? 17.782 0.496 -2.537 1.00 87.44 144 TYR A O 1
ATOM 1136 N N . TRP A 1 145 ? 15.711 0.695 -3.344 1.00 89.81 145 TRP A N 1
ATOM 1137 C CA . TRP A 1 145 ? 15.462 -0.747 -3.509 1.00 89.81 145 TRP A CA 1
ATOM 1138 C C . TRP A 1 145 ? 16.572 -1.527 -4.232 1.00 89.81 145 TRP A C 1
ATOM 1140 O O . TRP A 1 145 ? 16.739 -2.718 -3.979 1.00 89.81 145 TRP A O 1
ATOM 1150 N N . LYS A 1 146 ? 17.342 -0.891 -5.123 1.00 91.19 146 LYS A N 1
ATOM 1151 C CA . LYS A 1 146 ? 18.425 -1.542 -5.886 1.00 91.19 146 LYS A CA 1
ATOM 1152 C C . LYS A 1 146 ? 19.528 -2.109 -4.987 1.00 91.19 146 LYS A C 1
ATOM 1154 O O . LYS A 1 146 ? 20.075 -3.168 -5.301 1.00 91.19 146 LYS A O 1
ATOM 1159 N N . ASP A 1 147 ? 19.802 -1.438 -3.871 1.00 88.50 147 ASP A N 1
ATOM 1160 C CA . ASP A 1 147 ? 20.838 -1.833 -2.911 1.00 88.50 147 ASP A CA 1
ATOM 1161 C C . ASP A 1 147 ? 20.329 -2.897 -1.918 1.00 88.50 147 ASP A C 1
ATOM 1163 O O . ASP A 1 147 ? 21.109 -3.537 -1.216 1.00 88.50 147 ASP A O 1
ATOM 1167 N N . HIS A 1 148 ? 19.016 -3.152 -1.917 1.00 83.69 148 HIS A N 1
ATOM 1168 C CA . HIS A 1 148 ? 18.311 -3.994 -0.953 1.00 83.69 148 HIS A CA 1
ATOM 1169 C C . HIS A 1 148 ? 17.557 -5.138 -1.644 1.00 83.69 148 HIS A C 1
ATOM 1171 O O . HIS A 1 148 ? 16.337 -5.275 -1.549 1.00 83.69 148 HIS A O 1
ATOM 1177 N N . ARG A 1 149 ? 18.299 -5.997 -2.358 1.00 85.88 149 ARG A N 1
ATOM 1178 C CA . ARG A 1 149 ? 17.721 -7.113 -3.142 1.00 85.88 149 ARG A CA 1
ATOM 1179 C C . ARG A 1 149 ? 16.891 -8.099 -2.325 1.00 85.88 149 ARG A C 1
ATOM 1181 O O . ARG A 1 149 ? 15.976 -8.729 -2.846 1.00 85.88 149 ARG A O 1
ATOM 1188 N N . ASN A 1 150 ? 17.220 -8.226 -1.047 1.00 79.19 150 ASN A N 1
ATOM 1189 C CA . ASN A 1 150 ? 16.531 -9.106 -0.112 1.00 79.19 150 ASN A CA 1
ATOM 1190 C C . ASN A 1 150 ? 15.071 -8.694 0.122 1.00 79.19 150 ASN A C 1
ATOM 1192 O O . ASN A 1 150 ? 14.215 -9.557 0.315 1.00 79.19 150 ASN A O 1
ATOM 1196 N N . ASP A 1 151 ? 14.782 -7.399 0.028 1.00 81.62 151 ASP A N 1
ATOM 1197 C CA . ASP A 1 151 ? 13.475 -6.833 0.367 1.00 81.62 151 ASP A CA 1
ATOM 1198 C C . ASP A 1 151 ? 12.510 -6.936 -0.826 1.00 81.62 151 ASP A C 1
ATOM 1200 O O . ASP A 1 151 ? 11.305 -6.742 -0.695 1.00 81.62 151 ASP A O 1
ATOM 1204 N N . TRP A 1 152 ? 13.010 -7.300 -2.015 1.00 87.94 152 TRP A N 1
ATOM 1205 C CA . TRP A 1 152 ? 12.198 -7.448 -3.231 1.00 87.94 152 TRP A CA 1
ATOM 1206 C C . TRP A 1 152 ? 11.120 -8.522 -3.088 1.00 87.94 152 TRP A C 1
ATOM 1208 O O . TRP A 1 152 ? 10.090 -8.476 -3.762 1.00 87.94 152 TRP A O 1
ATOM 1218 N N . LEU A 1 153 ? 11.363 -9.503 -2.221 1.00 82.81 153 LEU A N 1
ATOM 1219 C CA . LEU A 1 153 ? 10.445 -10.607 -1.971 1.00 82.81 153 LEU A CA 1
ATOM 1220 C C . LEU A 1 153 ? 9.442 -10.308 -0.858 1.00 82.81 153 LEU A C 1
ATOM 1222 O O . LEU A 1 153 ? 8.597 -11.159 -0.595 1.00 82.81 153 LEU A O 1
ATOM 1226 N N . PHE A 1 154 ? 9.528 -9.149 -0.200 1.00 89.50 154 PHE A N 1
ATOM 1227 C CA . PHE A 1 154 ? 8.597 -8.816 0.867 1.00 89.50 154 PHE A CA 1
ATOM 1228 C C . PHE A 1 154 ? 7.173 -8.652 0.315 1.00 89.50 154 PHE A C 1
ATOM 1230 O O . PHE A 1 154 ? 6.899 -7.812 -0.550 1.00 89.50 154 PHE A O 1
ATOM 1237 N N . GLY A 1 155 ? 6.263 -9.486 0.807 1.00 92.19 155 GLY A N 1
ATOM 1238 C CA . GLY A 1 155 ? 4.828 -9.408 0.562 1.00 92.19 155 GLY A CA 1
ATOM 1239 C C . GLY A 1 155 ? 4.106 -9.146 1.870 1.00 92.19 155 GLY A C 1
ATOM 1240 O O . GLY A 1 155 ? 4.279 -9.884 2.835 1.00 92.19 155 GLY A O 1
ATOM 1241 N N . LEU A 1 156 ? 3.310 -8.084 1.927 1.00 93.50 156 LEU A N 1
ATOM 1242 C CA . LEU A 1 156 ? 2.563 -7.750 3.135 1.00 93.50 156 LEU A CA 1
ATOM 1243 C C . LEU A 1 156 ? 1.234 -8.508 3.197 1.00 93.50 156 LEU A C 1
ATOM 1245 O O . LEU A 1 156 ? 0.818 -8.978 4.257 1.00 93.50 156 LEU A O 1
ATOM 1249 N N . ALA A 1 157 ? 0.550 -8.610 2.060 1.00 95.62 157 ALA A N 1
ATOM 1250 C CA . ALA A 1 157 ? -0.714 -9.318 1.937 1.00 95.62 157 ALA A CA 1
ATOM 1251 C C . ALA A 1 157 ? -0.955 -9.753 0.482 1.00 95.62 157 ALA A C 1
ATOM 1253 O O . ALA A 1 157 ? -0.519 -9.065 -0.441 1.00 95.62 157 ALA A O 1
ATOM 1254 N N . PRO A 1 158 ? -1.710 -10.837 0.246 1.00 95.94 158 PRO A N 1
ATOM 1255 C CA . PRO A 1 158 ? -2.051 -11.283 -1.105 1.00 95.94 158 PRO A CA 1
ATOM 1256 C C . PRO A 1 158 ? -3.084 -10.389 -1.813 1.00 95.94 158 PRO A C 1
ATOM 1258 O O . PRO A 1 158 ? -3.247 -10.503 -3.022 1.00 95.94 158 PRO A O 1
ATOM 1261 N N . SER A 1 159 ? -3.770 -9.502 -1.086 1.00 96.25 159 SER A N 1
ATOM 1262 C CA . SER A 1 159 ? -4.679 -8.496 -1.644 1.00 96.25 159 SER A CA 1
ATOM 1263 C C . SER A 1 159 ? -4.839 -7.299 -0.701 1.00 96.25 159 SER A C 1
ATOM 1265 O O . SER A 1 159 ? -4.563 -7.402 0.499 1.00 96.25 159 SER A O 1
ATOM 1267 N N . LEU A 1 160 ? -5.350 -6.168 -1.207 1.00 96.12 160 LEU A N 1
ATOM 1268 C CA . LEU A 1 160 ? -5.739 -5.032 -0.357 1.00 96.12 160 LEU A CA 1
ATOM 1269 C C . LEU A 1 160 ? -6.830 -5.434 0.645 1.00 96.12 160 LEU A C 1
ATOM 1271 O O . LEU A 1 160 ? -6.839 -4.972 1.787 1.00 96.12 160 LEU A O 1
ATOM 1275 N N . ARG A 1 161 ? -7.763 -6.306 0.250 1.00 95.62 161 ARG A N 1
ATOM 1276 C CA . ARG A 1 161 ? -8.778 -6.817 1.175 1.00 95.62 161 ARG A CA 1
ATOM 1277 C C . ARG A 1 161 ? -8.170 -7.638 2.298 1.00 95.62 161 ARG A C 1
ATOM 1279 O O . ARG A 1 161 ? -8.581 -7.461 3.444 1.00 95.62 161 ARG A O 1
ATOM 1286 N N . ASP A 1 162 ? -7.213 -8.507 1.996 1.00 95.75 162 ASP A N 1
ATOM 1287 C CA . ASP A 1 162 ? -6.533 -9.314 3.009 1.00 95.75 162 ASP A CA 1
ATOM 1288 C C . ASP A 1 162 ? -5.700 -8.444 3.946 1.00 95.75 162 ASP A C 1
ATOM 1290 O O . ASP A 1 162 ? -5.713 -8.683 5.153 1.00 95.75 162 ASP A O 1
ATOM 1294 N N . LEU A 1 163 ? -5.062 -7.389 3.426 1.00 95.19 163 LEU A N 1
ATOM 1295 C CA . LEU A 1 163 ? -4.394 -6.382 4.246 1.00 95.19 163 LEU A CA 1
ATOM 1296 C C . LEU A 1 163 ? -5.364 -5.780 5.266 1.00 95.19 163 LEU A C 1
ATOM 1298 O O . LEU A 1 163 ? -5.155 -5.913 6.468 1.00 95.19 163 LEU A O 1
ATOM 1302 N N . VAL A 1 164 ? -6.459 -5.167 4.803 1.00 95.19 164 VAL A N 1
ATOM 1303 C CA . VAL A 1 164 ? -7.428 -4.504 5.695 1.00 95.19 164 VAL A CA 1
ATOM 1304 C C . VAL A 1 164 ? -8.088 -5.509 6.645 1.00 95.19 164 VAL A C 1
ATOM 1306 O O . VAL A 1 164 ? -8.285 -5.227 7.828 1.00 95.19 164 VAL A O 1
ATOM 1309 N N . THR A 1 165 ? -8.384 -6.719 6.169 1.00 94.25 165 THR A N 1
ATOM 1310 C CA . THR A 1 165 ? -8.993 -7.775 6.987 1.00 94.25 165 THR A CA 1
ATOM 1311 C C . THR A 1 165 ? -8.070 -8.209 8.114 1.00 94.25 165 THR A C 1
ATOM 1313 O O . THR A 1 165 ? -8.516 -8.312 9.255 1.00 94.25 165 THR A O 1
ATOM 1316 N N . ASN A 1 166 ? -6.803 -8.490 7.813 1.00 93.44 166 ASN A N 1
ATOM 1317 C CA . ASN A 1 166 ? -5.863 -8.966 8.819 1.00 93.44 166 ASN A CA 1
ATOM 1318 C C . ASN A 1 166 ? -5.456 -7.838 9.758 1.00 93.44 166 ASN A C 1
ATOM 1320 O O . ASN A 1 166 ? -5.493 -8.026 10.971 1.00 93.44 166 ASN A O 1
ATOM 1324 N N . TRP A 1 167 ? -5.167 -6.652 9.232 1.00 92.38 167 TRP A N 1
ATOM 1325 C CA . TRP A 1 167 ? -4.710 -5.535 10.049 1.00 92.38 167 TRP A CA 1
ATOM 1326 C C . TRP A 1 167 ? -5.804 -4.979 10.965 1.00 92.38 167 TRP A C 1
ATOM 1328 O O . TRP A 1 167 ? -5.529 -4.646 12.117 1.00 92.38 167 TRP A O 1
ATOM 1338 N N . SER A 1 168 ? -7.071 -4.987 10.537 1.00 93.31 168 SER A N 1
ATOM 1339 C CA . SER A 1 168 ? -8.198 -4.576 11.395 1.00 93.31 168 SER A CA 1
ATOM 1340 C C . SER A 1 168 ? -8.439 -5.499 12.596 1.00 93.31 168 SER A C 1
ATOM 1342 O O . SER A 1 168 ? -9.079 -5.094 13.568 1.00 93.31 168 SER A O 1
ATOM 1344 N N . ARG A 1 169 ? -7.932 -6.742 12.578 1.00 91.94 169 ARG A N 1
ATOM 1345 C CA . ARG A 1 169 ? -7.924 -7.615 13.773 1.00 91.94 169 ARG A CA 1
ATOM 1346 C C . ARG A 1 169 ? -6.992 -7.086 14.851 1.00 91.94 169 ARG A C 1
ATOM 1348 O O . ARG A 1 169 ? -7.192 -7.395 16.016 1.00 91.94 169 ARG A O 1
ATOM 1355 N N . TYR A 1 170 ? -6.010 -6.293 14.450 1.00 89.31 170 TYR A N 1
ATOM 1356 C CA . TYR A 1 170 ? -5.011 -5.683 15.312 1.00 89.31 170 TYR A CA 1
ATOM 1357 C C . TYR A 1 170 ? -5.245 -4.176 15.453 1.00 89.31 170 TYR A C 1
ATOM 1359 O O . TYR A 1 170 ? -4.316 -3.432 15.728 1.00 89.31 170 TYR A O 1
ATOM 1367 N N . CYS A 1 171 ? -6.475 -3.709 15.201 1.00 87.25 171 CYS A N 1
ATOM 1368 C CA . CYS A 1 171 ? -6.856 -2.294 15.245 1.00 87.25 171 CYS A CA 1
ATOM 1369 C C . CYS A 1 171 ? -5.926 -1.380 14.440 1.00 87.25 171 CYS A C 1
ATOM 1371 O O . CYS A 1 171 ? -5.684 -0.249 14.841 1.00 87.25 171 CYS A O 1
ATOM 1373 N N . PHE A 1 172 ? -5.388 -1.893 13.329 1.00 87.62 172 PHE A N 1
ATOM 1374 C CA . PHE A 1 172 ? -4.426 -1.184 12.489 1.00 87.62 172 PHE A CA 1
ATOM 1375 C C . PHE A 1 172 ? -3.132 -0.768 13.218 1.00 87.62 172 PHE A C 1
ATOM 1377 O O . PHE A 1 172 ? -2.422 0.121 12.761 1.00 87.62 172 PHE A O 1
ATOM 1384 N N . SER A 1 173 ? -2.797 -1.421 14.337 1.00 83.19 173 SER A N 1
ATOM 1385 C CA . SER A 1 173 ? -1.585 -1.134 15.104 1.00 83.19 173 SER A CA 1
ATOM 1386 C C . SER A 1 173 ? -0.337 -1.710 14.442 1.00 83.19 173 SER A C 1
ATOM 1388 O O . SER A 1 173 ? -0.383 -2.784 13.833 1.00 83.19 173 SER A O 1
ATOM 1390 N N . ASP A 1 174 ? 0.798 -1.058 14.673 1.00 83.06 174 ASP A N 1
ATOM 1391 C CA . ASP A 1 174 ? 2.110 -1.611 14.348 1.00 83.06 174 ASP A CA 1
ATOM 1392 C C . ASP A 1 174 ? 2.385 -2.924 15.117 1.00 83.06 174 ASP A C 1
ATOM 1394 O O . ASP A 1 174 ? 1.943 -3.076 16.268 1.00 83.06 174 ASP A O 1
ATOM 1398 N N . PRO A 1 175 ? 3.133 -3.869 14.519 1.00 82.44 175 PRO A N 1
ATOM 1399 C CA . PRO A 1 175 ? 3.655 -5.053 15.198 1.00 82.44 175 PRO A CA 1
ATOM 1400 C C . PRO A 1 175 ? 4.552 -4.716 16.394 1.00 82.44 175 PRO A C 1
ATOM 1402 O O . PRO A 1 175 ? 5.044 -3.598 16.538 1.00 82.44 175 PRO A O 1
ATOM 1405 N N . ILE A 1 176 ? 4.808 -5.706 17.246 1.00 77.75 176 ILE A N 1
ATOM 1406 C CA . ILE A 1 176 ? 5.702 -5.594 18.402 1.00 77.75 176 ILE A CA 1
ATOM 1407 C C . ILE A 1 176 ? 6.878 -6.567 18.322 1.00 77.75 176 ILE A C 1
ATOM 1409 O O . ILE A 1 176 ? 6.786 -7.661 17.764 1.00 77.75 176 ILE A O 1
ATOM 1413 N N . THR A 1 177 ? 7.997 -6.181 18.926 1.00 69.75 177 THR A N 1
ATOM 1414 C CA . THR A 1 177 ? 9.131 -7.063 19.207 1.00 69.75 177 THR A CA 1
ATOM 1415 C C . THR A 1 177 ? 8.829 -8.026 20.365 1.00 69.75 177 THR A C 1
ATOM 1417 O O . THR A 1 177 ? 7.889 -7.845 21.140 1.00 69.75 177 THR A O 1
ATOM 1420 N N . ASN A 1 178 ? 9.704 -9.022 20.557 1.00 65.31 178 ASN A N 1
ATOM 1421 C CA . ASN A 1 178 ? 9.647 -9.950 21.695 1.00 65.31 178 ASN A CA 1
ATOM 1422 C C . ASN A 1 178 ? 9.793 -9.267 23.072 1.00 65.31 178 ASN A C 1
ATOM 1424 O O . ASN A 1 178 ? 9.367 -9.836 24.074 1.00 65.31 178 ASN A O 1
ATOM 1428 N N . ASP A 1 179 ? 10.409 -8.083 23.139 1.00 68.31 179 ASP A N 1
ATOM 1429 C CA . ASP A 1 179 ? 10.522 -7.244 24.342 1.00 68.31 179 ASP A CA 1
ATOM 1430 C C . ASP A 1 179 ? 9.382 -6.216 24.477 1.00 68.31 179 ASP A C 1
ATOM 1432 O O . ASP A 1 179 ? 9.381 -5.423 25.416 1.00 68.31 179 ASP A O 1
ATOM 1436 N N . GLY A 1 180 ? 8.379 -6.267 23.592 1.00 64.19 180 GLY A N 1
ATOM 1437 C CA . GLY A 1 180 ? 7.158 -5.460 23.670 1.00 64.19 180 GLY A CA 1
ATOM 1438 C C . GLY A 1 180 ? 7.272 -4.052 23.084 1.00 64.19 180 GLY A C 1
ATOM 1439 O O . GLY A 1 180 ? 6.361 -3.251 23.276 1.00 64.19 180 GLY A O 1
ATOM 1440 N N . ALA A 1 181 ? 8.356 -3.735 22.373 1.00 70.88 181 ALA A N 1
ATOM 1441 C CA . ALA A 1 181 ? 8.511 -2.462 21.679 1.00 70.88 181 ALA A CA 1
ATOM 1442 C C . ALA A 1 181 ? 7.750 -2.479 20.346 1.00 70.88 181 ALA A C 1
ATOM 1444 O O . ALA A 1 181 ? 7.821 -3.455 19.602 1.00 70.88 181 ALA A O 1
ATOM 1445 N N . HIS A 1 182 ? 7.052 -1.390 20.020 1.00 73.00 182 HIS A N 1
ATOM 1446 C CA . HIS A 1 182 ? 6.423 -1.233 18.710 1.00 73.00 182 HIS A CA 1
ATOM 1447 C C . HIS A 1 182 ? 7.490 -1.158 17.610 1.00 73.00 182 HIS A C 1
ATOM 1449 O O . HIS A 1 182 ? 8.443 -0.381 17.699 1.00 73.00 182 HIS A O 1
ATOM 1455 N N . ILE A 1 183 ? 7.328 -1.979 16.575 1.00 77.12 183 ILE A N 1
ATOM 1456 C CA . ILE A 1 183 ? 8.145 -1.956 15.367 1.00 77.12 183 ILE A CA 1
ATOM 1457 C C . ILE A 1 183 ? 7.328 -1.262 14.294 1.00 77.12 183 ILE A C 1
ATOM 1459 O O . ILE A 1 183 ? 6.367 -1.832 13.783 1.00 77.12 183 ILE A O 1
ATOM 1463 N N . ASN A 1 184 ? 7.759 -0.060 13.923 1.00 79.75 184 ASN A N 1
ATOM 1464 C CA . ASN A 1 184 ? 7.208 0.630 12.768 1.00 79.75 184 ASN A CA 1
ATOM 1465 C C . ASN A 1 184 ? 7.250 -0.291 11.531 1.00 79.75 184 ASN A C 1
ATOM 1467 O O . ASN A 1 184 ? 8.268 -0.941 11.267 1.00 79.75 184 ASN A O 1
ATOM 1471 N N . MET A 1 185 ? 6.154 -0.336 10.773 1.00 80.06 185 MET A N 1
ATOM 1472 C CA . MET A 1 185 ? 6.011 -1.199 9.596 1.00 80.06 185 MET A CA 1
ATOM 1473 C C . MET A 1 185 ? 7.120 -1.046 8.546 1.00 80.06 185 MET A C 1
ATOM 1475 O O . MET A 1 185 ? 7.482 -2.036 7.912 1.00 80.06 185 MET A O 1
ATOM 1479 N N . THR A 1 186 ? 7.710 0.139 8.398 1.00 78.88 186 THR A N 1
ATOM 1480 C CA . THR A 1 186 ? 8.893 0.364 7.558 1.00 78.88 186 THR A CA 1
ATOM 1481 C C . THR A 1 186 ? 10.076 -0.476 8.034 1.00 78.88 186 THR A C 1
ATOM 1483 O O . THR A 1 186 ? 10.641 -1.255 7.271 1.00 78.88 186 THR A O 1
ATOM 1486 N N . ILE A 1 187 ? 10.415 -0.381 9.325 1.00 81.44 187 ILE A N 1
ATOM 1487 C CA . ILE A 1 187 ? 11.530 -1.131 9.926 1.00 81.44 187 ILE A CA 1
ATOM 1488 C C . ILE A 1 187 ? 11.292 -2.636 9.785 1.00 81.44 187 ILE A C 1
ATOM 1490 O O . ILE A 1 187 ? 12.230 -3.415 9.614 1.00 81.44 187 ILE A O 1
ATOM 1494 N N . LEU A 1 188 ? 10.036 -3.061 9.894 1.00 82.06 188 LEU A N 1
ATOM 1495 C CA . LEU A 1 188 ? 9.657 -4.452 9.722 1.00 82.06 188 LEU A CA 1
ATOM 1496 C C . LEU A 1 188 ? 9.866 -4.927 8.279 1.00 82.06 188 LEU A C 1
ATOM 1498 O O . LEU A 1 188 ? 10.454 -5.989 8.073 1.00 82.06 188 LEU A O 1
ATOM 1502 N N . ALA A 1 189 ? 9.414 -4.141 7.300 1.00 83.38 189 ALA A N 1
ATOM 1503 C CA . ALA A 1 189 ? 9.523 -4.467 5.882 1.00 83.38 189 ALA A CA 1
ATOM 1504 C C . ALA A 1 189 ? 10.986 -4.528 5.406 1.00 83.38 189 ALA A C 1
ATOM 1506 O O . ALA A 1 189 ? 11.328 -5.388 4.603 1.00 83.38 189 ALA A O 1
ATOM 1507 N N . GLU A 1 190 ? 11.868 -3.704 5.977 1.00 82.56 190 GLU A N 1
ATOM 1508 C CA . GLU A 1 190 ? 13.322 -3.746 5.739 1.00 82.56 190 GLU A CA 1
ATOM 1509 C C . GLU A 1 190 ? 14.024 -4.962 6.380 1.00 82.56 190 GLU A C 1
ATOM 1511 O O . GLU A 1 190 ? 15.189 -5.248 6.096 1.00 82.56 190 GLU A O 1
ATOM 1516 N N . ARG A 1 191 ? 13.362 -5.673 7.304 1.00 80.19 191 ARG A N 1
ATOM 1517 C CA . ARG A 1 191 ? 13.961 -6.781 8.077 1.00 80.19 191 ARG A CA 1
ATOM 1518 C C . ARG A 1 191 ? 13.421 -8.156 7.716 1.00 80.19 191 ARG A C 1
ATOM 1520 O O . ARG A 1 191 ? 14.049 -9.156 8.075 1.00 80.19 191 ARG A O 1
ATOM 1527 N N . ILE A 1 192 ? 12.263 -8.230 7.069 1.00 79.31 192 ILE A N 1
ATOM 1528 C CA . ILE A 1 192 ? 11.589 -9.488 6.744 1.00 79.31 192 ILE A CA 1
ATOM 1529 C C . ILE A 1 192 ? 11.727 -9.787 5.255 1.00 79.31 192 ILE A C 1
ATOM 1531 O O . ILE A 1 192 ? 11.561 -8.925 4.402 1.00 79.31 192 ILE A O 1
ATOM 1535 N N . GLN A 1 193 ? 11.985 -11.056 4.949 1.00 83.06 193 GLN A N 1
ATOM 1536 C CA . GLN A 1 193 ? 11.952 -11.582 3.590 1.00 83.06 193 GLN A CA 1
ATOM 1537 C C . GLN A 1 193 ? 10.726 -12.476 3.413 1.00 83.06 193 GLN A C 1
ATOM 1539 O O . GLN A 1 193 ? 10.381 -13.246 4.312 1.00 83.06 193 GLN A O 1
ATOM 1544 N N . GLY A 1 194 ? 10.120 -12.426 2.228 1.00 88.12 194 GLY A N 1
ATOM 1545 C CA . GLY A 1 194 ? 8.949 -13.234 1.897 1.00 88.12 194 GLY A CA 1
ATOM 1546 C C . GLY A 1 194 ? 7.644 -12.640 2.424 1.00 88.12 194 GLY A C 1
ATOM 1547 O O . GLY A 1 194 ? 7.515 -11.432 2.596 1.00 88.12 194 GLY A O 1
ATOM 1548 N N . GLU A 1 195 ? 6.657 -13.502 2.648 1.00 91.56 195 GLU A N 1
ATOM 1549 C CA . GLU A 1 195 ? 5.319 -13.079 3.062 1.00 91.56 195 GLU A CA 1
ATOM 1550 C C . GLU A 1 195 ? 5.260 -12.786 4.567 1.00 91.56 195 GLU A C 1
ATOM 1552 O O . GLU A 1 195 ? 5.782 -13.545 5.391 1.00 91.56 195 GLU A O 1
ATOM 1557 N N . PHE A 1 196 ? 4.596 -11.692 4.929 1.00 91.62 196 PHE A N 1
ATOM 1558 C CA . PHE A 1 196 ? 4.426 -11.277 6.310 1.00 91.62 196 PHE A CA 1
ATOM 1559 C C . PHE A 1 196 ? 3.493 -12.231 7.076 1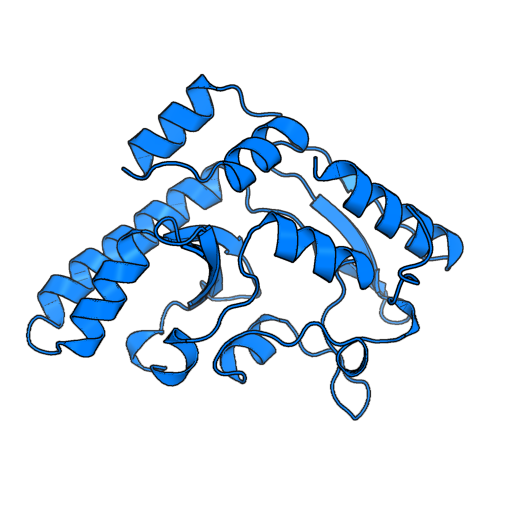.00 91.62 196 PHE A C 1
ATOM 1561 O O . PHE A 1 196 ? 2.386 -12.558 6.643 1.00 91.62 196 PHE A O 1
ATOM 1568 N N . ASP A 1 197 ? 3.947 -12.679 8.248 1.00 90.69 197 ASP A N 1
ATOM 1569 C CA . ASP A 1 197 ? 3.195 -13.570 9.131 1.00 90.69 197 ASP A CA 1
ATOM 1570 C C . ASP A 1 197 ? 2.229 -12.756 10.003 1.00 90.69 197 ASP A C 1
ATOM 1572 O O . ASP A 1 197 ? 2.631 -12.125 10.975 1.00 90.69 197 ASP A O 1
ATOM 1576 N N . TRP A 1 198 ? 0.933 -12.815 9.696 1.00 90.81 198 TRP A N 1
ATOM 1577 C CA . TRP A 1 198 ? -0.125 -12.147 10.465 1.00 90.81 198 TRP A CA 1
ATOM 1578 C C . TRP A 1 198 ? -0.505 -12.871 11.772 1.00 90.81 198 TRP A C 1
ATOM 1580 O O . TRP A 1 198 ? -1.604 -12.664 12.294 1.00 90.81 198 TRP A O 1
ATOM 1590 N N . ALA A 1 199 ? 0.346 -13.753 12.309 1.00 89.38 199 ALA A N 1
ATOM 1591 C CA . ALA A 1 199 ? 0.109 -14.413 13.591 1.00 89.38 199 ALA A CA 1
ATOM 1592 C C . ALA A 1 199 ? 0.069 -13.419 14.763 1.00 89.38 199 ALA A C 1
ATOM 1594 O O . ALA A 1 199 ? 0.901 -12.522 14.880 1.00 89.38 199 ALA A O 1
ATOM 1595 N N . SER A 1 200 ? -0.845 -13.653 15.708 1.00 87.56 200 SER A N 1
ATOM 1596 C CA . SER A 1 200 ? -1.084 -12.753 16.846 1.00 87.56 200 SER A CA 1
ATOM 1597 C C . SER A 1 200 ? 0.122 -12.539 17.760 1.00 87.56 200 SER A C 1
ATOM 1599 O O . SER A 1 200 ? 0.189 -11.525 18.442 1.00 87.56 200 SER A O 1
ATOM 1601 N N . LYS A 1 201 ? 1.098 -13.456 17.753 1.00 87.00 201 LYS A N 1
ATOM 1602 C CA . LYS A 1 201 ? 2.362 -13.325 18.499 1.00 87.00 201 LYS A CA 1
ATOM 1603 C C . LYS A 1 201 ? 3.191 -12.097 18.094 1.00 87.00 201 LYS A C 1
ATOM 1605 O O . LYS A 1 201 ? 4.062 -11.703 18.856 1.00 87.00 201 LYS A O 1
ATOM 1610 N N . HIS A 1 202 ? 2.939 -11.532 16.912 1.00 85.44 202 HIS A N 1
ATOM 1611 C CA . HIS A 1 202 ? 3.637 -10.349 16.405 1.00 85.44 202 HIS A CA 1
ATOM 1612 C C . HIS A 1 202 ? 2.936 -9.040 16.772 1.00 85.44 202 HIS A C 1
ATOM 1614 O O . HIS A 1 202 ? 3.420 -7.982 16.400 1.00 85.44 202 HIS A O 1
ATOM 1620 N N . PHE A 1 203 ? 1.807 -9.081 17.484 1.00 85.75 203 PHE A N 1
ATOM 1621 C CA . PHE A 1 203 ? 1.005 -7.901 17.804 1.00 85.75 203 PHE A CA 1
ATOM 1622 C C . PHE A 1 203 ? 0.709 -7.817 19.298 1.00 85.75 203 PHE A C 1
ATOM 1624 O O . PHE A 1 203 ? 0.630 -8.826 20.001 1.00 85.75 203 PHE A O 1
ATOM 1631 N N . HIS A 1 204 ? 0.523 -6.595 19.796 1.00 82.56 204 HIS A N 1
ATOM 1632 C CA . HIS A 1 204 ? 0.216 -6.392 21.204 1.00 82.56 204 HIS A CA 1
ATOM 1633 C C . HIS A 1 204 ? -1.211 -6.878 21.527 1.00 82.56 204 HIS A C 1
ATOM 1635 O O . HIS A 1 204 ? -2.159 -6.458 20.857 1.00 82.56 204 HIS A O 1
ATOM 1641 N N . PRO A 1 205 ? -1.419 -7.690 22.585 1.00 82.69 205 PRO A N 1
ATOM 1642 C CA . PRO A 1 205 ? -2.740 -8.230 22.919 1.00 82.69 205 PRO A CA 1
ATOM 1643 C C . PRO A 1 205 ? -3.820 -7.168 23.159 1.00 82.69 205 PRO A C 1
ATOM 1645 O O . PRO A 1 205 ? -4.988 -7.424 22.897 1.00 82.69 205 PRO A O 1
ATOM 1648 N N . ALA A 1 206 ? -3.446 -5.969 23.620 1.00 79.31 206 ALA A N 1
ATOM 1649 C CA . ALA A 1 206 ? -4.398 -4.872 23.831 1.00 79.31 206 ALA A CA 1
ATOM 1650 C C . ALA A 1 206 ? -5.042 -4.346 22.535 1.00 79.31 206 ALA A C 1
ATOM 1652 O O . ALA A 1 206 ? -6.106 -3.742 22.608 1.00 79.31 206 ALA A O 1
ATOM 1653 N N . TYR A 1 207 ? -4.424 -4.582 21.373 1.00 82.38 207 TYR A N 1
ATOM 1654 C CA . TYR A 1 207 ? -4.971 -4.208 20.064 1.00 82.38 207 TYR A CA 1
ATOM 1655 C C . TYR A 1 207 ? -5.538 -5.410 19.302 1.00 82.38 207 TYR A C 1
ATOM 1657 O O . TYR A 1 207 ? -6.100 -5.244 18.222 1.00 82.38 207 TYR A O 1
ATOM 1665 N N . LEU A 1 208 ? -5.435 -6.620 19.861 1.00 86.94 208 LEU A N 1
ATOM 1666 C CA . LEU A 1 208 ? -6.009 -7.822 19.276 1.00 86.94 208 LEU A CA 1
ATOM 1667 C C . LEU A 1 208 ? -7.510 -7.884 19.582 1.00 86.94 208 LEU A C 1
ATOM 1669 O O . LEU A 1 208 ? -7.936 -8.232 20.684 1.00 86.94 208 LEU A O 1
ATOM 1673 N N . ARG A 1 209 ? -8.320 -7.612 18.564 1.00 86.88 209 ARG A N 1
ATOM 1674 C CA . ARG A 1 209 ? -9.745 -7.920 18.565 1.00 86.88 209 ARG A CA 1
ATOM 1675 C C . ARG A 1 209 ? -9.912 -9.421 18.357 1.00 86.88 209 ARG A C 1
ATOM 1677 O O . ARG A 1 209 ? -9.488 -9.954 17.330 1.00 86.88 209 ARG A O 1
ATOM 1684 N N . ASP A 1 210 ? -10.566 -10.093 19.305 1.00 74.56 210 ASP A N 1
ATOM 1685 C CA . ASP A 1 210 ? -10.924 -11.505 19.160 1.00 74.56 210 ASP A CA 1
ATOM 1686 C C . ASP A 1 210 ? -11.580 -11.745 17.794 1.00 74.56 210 ASP A C 1
ATOM 1688 O O . ASP A 1 210 ? -12.511 -11.040 17.393 1.00 74.56 210 ASP A O 1
ATOM 1692 N N . ALA A 1 211 ? -11.140 -12.791 17.091 1.00 56.56 211 ALA A N 1
ATOM 1693 C CA . ALA A 1 211 ? -11.736 -13.226 15.824 1.00 56.56 211 ALA A CA 1
ATOM 1694 C C . ALA A 1 211 ? -13.183 -13.764 15.986 1.00 56.56 211 ALA A C 1
ATOM 1696 O O . ALA A 1 211 ? -13.739 -14.362 15.065 1.00 56.56 211 ALA A O 1
ATOM 1697 N N . GLY A 1 212 ? -13.793 -13.572 17.162 1.00 45.88 212 GLY A N 1
ATOM 1698 C CA . GLY A 1 212 ? -15.110 -14.050 17.548 1.00 45.88 212 GLY A CA 1
ATOM 1699 C C . GLY A 1 212 ? -16.250 -13.331 16.829 1.00 45.88 212 GLY A C 1
ATOM 1700 O O . GLY A 1 212 ? -16.639 -12.229 17.207 1.00 45.88 212 GLY A O 1
ATOM 1701 N N . THR A 1 213 ? -16.819 -14.050 15.855 1.00 37.94 213 THR A N 1
ATOM 1702 C CA . THR A 1 213 ? -18.171 -13.935 15.269 1.00 37.94 213 THR A CA 1
ATOM 1703 C C . THR A 1 213 ? -18.511 -12.646 14.513 1.00 37.94 213 THR A C 1
ATOM 1705 O O . THR A 1 213 ? -19.055 -11.699 15.079 1.00 37.94 213 THR A O 1
ATOM 1708 N N . HIS A 1 214 ? -18.278 -12.679 13.196 1.00 37.81 214 HIS A N 1
ATOM 1709 C CA . HIS A 1 214 ? -19.286 -12.207 12.241 1.00 37.81 214 HIS A CA 1
ATOM 1710 C C . HIS A 1 214 ? -20.287 -13.335 11.978 1.00 37.81 214 HIS A C 1
ATOM 1712 O O . HIS A 1 214 ? -19.832 -14.503 11.939 1.00 37.81 214 HIS A O 1
#

pLDDT: mean 89.19, std 9.67, range [37.81, 97.62]

Sequence (214 aa):
MYLPYFDAASRFLEKSGIPSEIHNGRQLAEHELKDLSSCLGLEIPGDLAVYLQELGDGFSMQWELAGSGDLVSFGLSPLVDIQDEGLWIQQQMRETLTTHAEDAEIVREAKRRMHWIPIMGIGEGGQEFCLDTSDGSVRFHQSYWKDHRNDWLFGLAPSLRDLVTNWSRYCFSDPITNDGAHINMTILAERIQGEFDWASKHFHPAYLRDAGTH

=== Feature glossary ===
Feature key, reading from the visual/contextual features back to the raw sequence:

Rendered structure images. Six rendered views show the 3D structure from the faces of a cube — i.e. along ±x, ±y, ±z. Rendering representation is drawn randomly per protein from cartoon (secondary-structure ribbons), sticks (backbone bonds), or molecular surface; coloring is either N→C rainbow (blue at the N-terminus through red at the C-terminus) or one color per chain.

Contact-map, Ramachandran, and PAE plots. The contact map is a binary N×N matrix image: pixel (i, j) is dark where Cα_i and Cα_j are within 8 Å and |i−j|>4. Because the |i−j|>4 filter removes local helical contacts, off-diagonal stripes parallel to the main diagonal indicate parallel β-sheets; stripes perpendicular to it indicate antiparallel β-sheets. The Ramachandran plot scatters every residue's (φ, ψ) pair against the sterically allowed regions. The PAE heatmap renders the predicted-aligned-error matrix.

InterPro / GO / CATH / organism. Database cross-references. InterPro integrates a dozen domain/family signature databases into unified entries with residue-range hits. GO terms attach function/process/location labels with evidence codes. CATH codes position the fold in a four-level structural taxonomy. Organism is the NCBI-taxonomy species name.

Nearest PDB structures. The Foldseek neighbor list gives the closest experimentally determined structures in the PDB, ranked by structural alignment. TM-score near 1 means near-identical fold; near 0.3 means only rough topology match. This is how one finds what a novel AlphaFold prediction most resembles in the solved-structure universe.

Predicted aligned error. PAE(i, j) answers: if I align the predicted and true structures on residue i, how far off (in Å) do I expect residue j to be? A block-diagonal PAE matrix with low values on the blocks and high values off-diagonal is the signature of a multi-domain protein with confidently predicted domains but uncertain inter-domain orientation.

Solvent-accessible surface area. Accessible surface area quantifies burial. A residue with SASA near zero is packed into the hydrophobic core; one with SASA >100 Å² sits on the surface. Computed here via the Shrake–Rupley numerical algorithm with a 1.4 Å probe.

B-factor. B-factor (Debye–Waller factor) reflects atomic displacement in the crystal lattice. It is an experimental observable (units Å²), not a prediction; low values mean the atom is pinned down, high values mean it moves or is heterogeneous across the crystal.

pLDDT. For AlphaFold models, the B-factor field carries pLDDT — the model's own estimate of local accuracy on a 0–100 scale. Regions with pLDDT<50 should be treated as essentially unmodeled; they often correspond to intrinsically disordered segments.

Backbone torsions (φ/ψ). φ (phi) and ψ (psi) are the two rotatable backbone dihedrals per residue: φ is the C(i-1)–N–Cα–C torsion, ψ is the N–Cα–C–N(i+1) torsion, both in degrees on (−180°, 180°]. α-helical residues cluster near (−60°, −45°); β-strand residues near (−120°, +130°). A Ramachandran plot is simply a scatter of (φ, ψ) for every residue.

Radius of gyration, Cα contacts, bounding box. Radius of gyration (Rg) is the root-mean-square distance of Cα atoms from their centroid — a single number for overall size and compactness. A globular domain of N residues has Rg ≈ 2.2·N^0.38 Å; an extended or disordered chain has a much larger Rg. The Cα contact count is the number of residue pairs whose Cα atoms are within 8 Å and are more than four positions apart in sequence — a standard proxy for tertiary packing density. The bounding box is the smallest axis-aligned box enclosing all Cα atoms.

Secondary structure (3-state, P-SEA). Three-state secondary structure (P-SEA) collapses the eight DSSP classes into helix (a), strand (b), and coil (c). P-SEA assigns these from Cα geometry alone — distances and angles — without requiring backbone oxygens, so it works on any Cα trace.

Secondary structure (8-state, DSSP). DSSP 8-state secondary structure assigns each residue one of H (α-helix), G (3₁₀-helix), I (π-helix), E (extended β-strand), B (isolated β-bridge), T (hydrogen-bonded turn), S (bend), or '-' (coil). The assignment is computed from backbone hydrogen-bond geometry via the Kabsch–Sander algorithm.

Foldseek 3Di. A 3Di character summarizes, for each residue, the relative orientation of the Cα frame of its nearest spatial neighbor. Because it encodes fold topology rather than chemistry, 3Di alignments detect remote structural similarity that sequence alignment misses.

mmCIF coordinates. The mmCIF block holds the 3D Cartesian coordinates of each backbone atom (N, Cα, C, O) in ångströms. mmCIF is the PDB's canonical archive format — a tagged-loop text representation of the atomic model.

Sequence. Sequence gives the chain of amino acids in standard one-letter code (A=alanine, C=cysteine, …, Y=tyrosine), read N→C. It is the only feature that is directly encoded by the gene; all structural features are derived from the folded form of this sequence.